Protein AF-A0A9D4XB53-F1 (afdb_monomer_lite)

pLDDT: mean 75.41, std 24.53, range [26.28, 97.25]

Structure (mmCIF, N/CA/C/O backbone):
data_AF-A0A9D4XB53-F1
#
_entry.id   AF-A0A9D4XB53-F1
#
loop_
_atom_site.group_PDB
_atom_site.id
_atom_site.type_symbol
_atom_site.label_atom_id
_atom_site.label_alt_id
_atom_site.label_comp_id
_atom_site.label_asym_id
_atom_site.label_entity_id
_atom_site.label_seq_id
_atom_site.pdbx_PDB_ins_code
_atom_site.Cartn_x
_atom_site.Cartn_y
_atom_site.Cartn_z
_atom_site.occupancy
_atom_site.B_iso_or_equiv
_atom_site.auth_seq_id
_atom_site.auth_comp_id
_atom_site.auth_asym_id
_atom_site.auth_atom_id
_atom_site.pdbx_PDB_model_num
ATOM 1 N N . MET A 1 1 ? -14.872 -16.003 9.725 1.00 68.00 1 MET A N 1
ATOM 2 C CA . MET A 1 1 ? -14.278 -16.057 8.376 1.00 68.00 1 MET A CA 1
ATOM 3 C C . MET A 1 1 ? -14.969 -17.148 7.599 1.00 68.00 1 MET A C 1
ATOM 5 O O . MET A 1 1 ? -15.118 -18.232 8.149 1.00 68.00 1 MET A O 1
ATOM 9 N N . ASP A 1 2 ? -15.419 -16.853 6.382 1.00 78.81 2 ASP A N 1
ATOM 10 C CA . ASP A 1 2 ? -15.942 -17.869 5.464 1.00 78.81 2 ASP A CA 1
ATOM 11 C C . ASP A 1 2 ? -14.847 -18.924 5.174 1.00 78.81 2 ASP A C 1
ATOM 13 O O . ASP A 1 2 ? -13.755 -18.534 4.740 1.00 78.81 2 ASP A O 1
ATOM 17 N N . PRO A 1 3 ? -15.083 -20.231 5.423 1.00 85.44 3 PRO A N 1
ATOM 18 C CA . PRO A 1 3 ? -14.113 -21.289 5.145 1.00 85.44 3 PRO A CA 1
ATOM 19 C C . PRO A 1 3 ? -13.560 -21.274 3.714 1.00 85.44 3 PRO A C 1
ATOM 21 O O . PRO A 1 3 ? -12.382 -21.579 3.527 1.00 85.44 3 PRO A O 1
ATOM 24 N N . PHE A 1 4 ? -14.357 -20.860 2.722 1.00 85.75 4 PHE A N 1
ATOM 25 C CA . PHE A 1 4 ? -13.927 -20.807 1.320 1.00 85.75 4 PHE A CA 1
ATOM 26 C C . PHE A 1 4 ? -12.919 -19.686 1.035 1.00 85.75 4 PHE A C 1
ATOM 28 O O . PHE A 1 4 ? -12.134 -19.783 0.097 1.00 85.75 4 PHE A O 1
ATOM 35 N N . GLN A 1 5 ? -12.886 -18.643 1.868 1.00 82.56 5 GLN A N 1
ATOM 36 C CA . GLN A 1 5 ? -12.007 -17.480 1.699 1.00 82.56 5 GLN A CA 1
ATOM 37 C C . GLN A 1 5 ? -10.689 -17.602 2.479 1.00 82.56 5 GLN A C 1
ATOM 39 O O . GLN A 1 5 ? -9.804 -16.761 2.331 1.00 82.56 5 GLN A O 1
ATOM 44 N N . ARG A 1 6 ? -10.516 -18.650 3.300 1.00 83.19 6 ARG A N 1
ATOM 45 C CA . ARG A 1 6 ? -9.372 -18.806 4.221 1.00 83.19 6 ARG A CA 1
ATOM 46 C C . ARG A 1 6 ? -8.000 -18.726 3.544 1.00 83.19 6 ARG A C 1
ATOM 48 O O . ARG A 1 6 ? -7.044 -18.268 4.163 1.00 83.19 6 ARG A O 1
ATOM 55 N N . HIS A 1 7 ? -7.895 -19.198 2.305 1.00 84.88 7 HIS A N 1
ATOM 56 C CA . HIS A 1 7 ? -6.639 -19.229 1.548 1.00 84.88 7 HIS A CA 1
ATOM 57 C C . HIS A 1 7 ? -6.506 -18.098 0.524 1.00 84.88 7 HIS A C 1
ATOM 59 O O . HIS A 1 7 ? -5.512 -18.074 -0.195 1.00 84.88 7 HIS A O 1
ATOM 65 N N . PHE A 1 8 ? -7.494 -17.202 0.448 1.00 85.31 8 PHE A N 1
ATOM 66 C CA . PHE A 1 8 ? -7.557 -16.143 -0.564 1.00 85.31 8 PHE A CA 1
ATOM 67 C C . PHE A 1 8 ? -7.730 -14.748 0.029 1.00 85.31 8 PHE A C 1
ATOM 69 O O . PHE A 1 8 ? -7.510 -13.763 -0.669 1.00 85.31 8 PHE A O 1
ATOM 76 N N . ALA A 1 9 ? -8.102 -14.647 1.305 1.00 88.94 9 ALA A N 1
ATOM 77 C CA . ALA A 1 9 ? -8.281 -13.383 1.993 1.00 88.94 9 ALA A CA 1
ATOM 78 C C . ALA A 1 9 ? -7.580 -13.392 3.352 1.00 88.94 9 ALA A C 1
ATOM 80 O O . ALA A 1 9 ? -7.554 -14.403 4.049 1.00 88.94 9 ALA A O 1
ATOM 81 N N . TYR A 1 10 ? -7.046 -12.245 3.769 1.00 90.25 10 TYR A N 1
ATOM 82 C CA . TYR A 1 10 ? -6.574 -12.084 5.144 1.00 90.25 10 TYR A CA 1
ATOM 83 C C . TYR A 1 10 ? -7.734 -11.691 6.061 1.00 90.25 10 TYR A C 1
ATOM 85 O O . TYR A 1 10 ? -8.468 -10.741 5.790 1.00 90.25 10 TYR A O 1
ATOM 93 N N . HIS A 1 11 ? -7.893 -12.416 7.165 1.00 88.75 11 HIS A N 1
ATOM 94 C CA . HIS A 1 11 ? -8.945 -12.157 8.139 1.00 88.75 11 HIS A CA 1
ATOM 95 C C . HIS A 1 11 ? -8.570 -10.998 9.064 1.00 88.75 11 HIS A C 1
ATOM 97 O O . HIS A 1 11 ? -7.613 -11.094 9.832 1.00 88.75 11 HIS A O 1
ATOM 103 N N . ASN A 1 12 ? -9.374 -9.935 9.052 1.00 87.44 12 ASN A N 1
ATOM 104 C CA . ASN A 1 12 ? -9.279 -8.858 10.027 1.00 87.44 12 ASN A CA 1
ATOM 105 C C . ASN A 1 12 ? -10.540 -8.803 10.904 1.00 87.44 12 ASN A C 1
ATOM 107 O O . ASN A 1 12 ? -11.664 -8.724 10.404 1.00 87.44 12 ASN A O 1
ATOM 111 N N . MET A 1 13 ? -10.342 -8.829 12.224 1.00 85.25 13 MET A N 1
ATOM 112 C CA . MET A 1 13 ? -11.431 -8.778 13.211 1.00 85.25 13 MET A CA 1
ATOM 113 C C . MET A 1 13 ? -11.867 -7.344 13.548 1.00 85.25 13 MET A C 1
ATOM 115 O O . MET A 1 13 ? -12.998 -7.114 13.979 1.00 85.25 13 MET A O 1
ATOM 119 N N . TYR A 1 14 ? -10.975 -6.375 13.344 1.00 85.56 14 TYR A N 1
ATOM 120 C CA . TYR A 1 14 ? -11.214 -4.977 13.687 1.00 85.56 14 TYR A CA 1
ATOM 121 C C . TYR A 1 14 ? -12.034 -4.264 12.613 1.00 85.56 14 TYR A C 1
ATOM 123 O O . TYR A 1 14 ? -11.920 -4.566 11.422 1.00 85.56 14 TYR A O 1
ATOM 131 N N . LYS A 1 15 ? -12.825 -3.275 13.035 1.00 89.19 15 LYS A N 1
ATOM 132 C CA . LYS A 1 15 ? -13.482 -2.354 12.107 1.00 89.19 15 LYS A CA 1
ATOM 133 C C . LYS A 1 15 ? -12.403 -1.488 11.463 1.00 89.19 15 LYS A C 1
ATOM 135 O O . LYS A 1 15 ? -11.478 -1.071 12.156 1.00 89.19 15 LYS A O 1
ATOM 140 N N . LEU A 1 16 ? -12.509 -1.256 10.159 1.00 94.00 16 LEU A N 1
ATOM 141 C CA . LEU A 1 16 ? -11.573 -0.406 9.430 1.00 94.00 16 LEU A CA 1
ATOM 142 C C . LEU A 1 16 ? -12.276 0.865 8.957 1.00 94.00 16 LEU A C 1
ATOM 144 O O . LEU A 1 16 ? -13.358 0.800 8.373 1.00 94.00 16 LEU A O 1
ATOM 148 N N . ASN A 1 17 ? -11.643 2.012 9.178 1.00 95.50 17 ASN A N 1
ATOM 149 C CA . ASN A 1 17 ? -11.994 3.274 8.555 1.00 95.50 17 ASN A CA 1
ATOM 150 C C . ASN A 1 17 ? -11.474 3.282 7.111 1.00 95.50 17 ASN A C 1
ATOM 152 O O . ASN A 1 17 ? -10.300 3.541 6.837 1.00 95.50 17 ASN A O 1
ATOM 156 N N . ILE A 1 18 ? -12.374 2.984 6.175 1.00 95.06 18 ILE A N 1
ATOM 157 C CA . ILE A 1 18 ? -12.038 2.874 4.754 1.00 95.06 18 ILE A CA 1
ATOM 158 C C . ILE A 1 18 ? -11.669 4.233 4.151 1.00 95.06 18 ILE A C 1
ATOM 160 O O . ILE A 1 18 ? -10.818 4.293 3.265 1.00 95.06 18 ILE A O 1
ATOM 164 N N . ALA A 1 19 ? -12.254 5.329 4.642 1.00 95.81 19 ALA A N 1
ATOM 165 C CA . ALA A 1 19 ? -11.913 6.672 4.181 1.00 95.81 19 ALA A CA 1
ATOM 166 C C . ALA A 1 19 ? -10.454 7.015 4.525 1.00 95.81 19 ALA A C 1
ATOM 168 O O . ALA A 1 19 ? -9.692 7.374 3.630 1.00 95.81 19 ALA A O 1
ATOM 169 N N . ALA A 1 20 ? -10.031 6.766 5.769 1.00 96.38 20 ALA A N 1
ATOM 170 C CA . ALA A 1 20 ? -8.644 6.959 6.191 1.00 96.38 20 ALA A CA 1
ATOM 171 C C . ALA A 1 20 ? -7.665 6.085 5.387 1.00 96.38 20 ALA A C 1
ATOM 173 O O . ALA A 1 20 ? -6.598 6.547 4.984 1.00 96.38 20 ALA A O 1
ATOM 174 N N . MET A 1 21 ? -8.040 4.834 5.088 1.00 97.19 21 MET A N 1
ATOM 175 C CA . MET A 1 21 ? -7.236 3.958 4.227 1.00 97.19 21 MET A CA 1
ATOM 176 C C . MET A 1 21 ? -7.118 4.492 2.796 1.00 97.19 21 MET A C 1
ATOM 178 O O . MET A 1 21 ? -6.032 4.440 2.225 1.00 97.19 21 MET A O 1
ATOM 182 N N . ARG A 1 22 ? -8.209 5.009 2.213 1.00 96.94 22 ARG A N 1
ATOM 183 C CA . ARG A 1 22 ? -8.197 5.632 0.878 1.00 96.94 22 ARG A CA 1
ATOM 184 C C . ARG A 1 22 ? -7.317 6.878 0.857 1.00 96.94 22 ARG A C 1
ATOM 186 O O . ARG A 1 22 ? -6.579 7.071 -0.103 1.00 96.94 22 ARG A O 1
ATOM 193 N N . ASP A 1 23 ? -7.364 7.699 1.901 1.00 96.44 23 ASP A N 1
ATOM 194 C CA . ASP A 1 23 ? -6.525 8.894 1.998 1.00 96.44 23 ASP A CA 1
ATOM 195 C C . ASP A 1 23 ? -5.044 8.538 2.136 1.00 96.44 23 ASP A C 1
ATOM 197 O O . ASP A 1 23 ? -4.220 9.067 1.392 1.00 96.44 23 ASP A O 1
ATOM 201 N N . ALA A 1 24 ? -4.710 7.558 2.978 1.00 97.06 24 ALA A N 1
ATOM 202 C CA . ALA A 1 24 ? -3.348 7.044 3.076 1.00 97.06 24 ALA A CA 1
ATOM 203 C C . ALA A 1 24 ? -2.855 6.398 1.768 1.00 97.06 24 ALA A C 1
ATOM 205 O O . ALA A 1 24 ? -1.691 6.557 1.398 1.00 97.06 24 ALA A O 1
ATOM 206 N N . ALA A 1 25 ? -3.732 5.698 1.039 1.00 96.94 25 ALA A N 1
ATOM 207 C CA . ALA A 1 25 ? -3.388 5.046 -0.222 1.00 96.94 25 ALA A CA 1
ATOM 208 C C . ALA A 1 25 ? -2.937 6.046 -1.303 1.00 96.94 25 ALA A C 1
ATOM 210 O O . ALA A 1 25 ? -2.029 5.743 -2.080 1.00 96.94 25 ALA A O 1
ATOM 211 N N . LYS A 1 26 ? -3.509 7.260 -1.316 1.00 96.81 26 LYS A N 1
ATOM 212 C CA . LYS A 1 26 ? -3.144 8.325 -2.267 1.00 96.81 26 LYS A CA 1
ATOM 213 C C . LYS A 1 26 ? -1.676 8.726 -2.159 1.00 96.81 26 LYS A C 1
ATOM 215 O O . LYS A 1 26 ? -1.060 9.004 -3.183 1.00 96.81 26 LYS A O 1
ATOM 220 N N . TYR A 1 27 ? -1.094 8.703 -0.957 1.00 97.25 27 TYR A N 1
ATOM 221 C CA . TYR A 1 27 ? 0.315 9.056 -0.760 1.00 97.25 27 TYR A CA 1
ATOM 222 C C . TYR A 1 27 ? 1.287 8.085 -1.425 1.00 97.25 27 TYR A C 1
ATOM 224 O O . TYR A 1 27 ? 2.448 8.431 -1.604 1.00 97.25 27 TYR A O 1
ATOM 232 N N . PHE A 1 28 ? 0.846 6.886 -1.808 1.00 96.69 28 PHE A N 1
ATOM 233 C CA . PHE A 1 28 ? 1.686 5.937 -2.531 1.00 96.69 28 PHE A CA 1
ATOM 234 C C . PHE A 1 28 ? 1.722 6.177 -4.042 1.00 96.69 28 PHE A C 1
ATOM 236 O O . PHE A 1 28 ? 2.655 5.712 -4.697 1.00 96.69 28 PHE A O 1
ATOM 243 N N . ILE A 1 29 ? 0.737 6.885 -4.601 1.00 97.06 29 ILE A N 1
ATOM 244 C CA . ILE A 1 29 ? 0.609 7.100 -6.046 1.00 97.06 29 ILE A CA 1
ATOM 245 C C . ILE A 1 29 ? 1.731 8.027 -6.538 1.00 97.06 29 ILE A C 1
ATOM 247 O O . ILE A 1 29 ? 2.083 9.009 -5.889 1.00 97.06 29 ILE A O 1
ATOM 251 N N . GLY A 1 30 ? 2.297 7.715 -7.703 1.00 96.69 30 GLY A N 1
ATOM 252 C CA . GLY A 1 30 ? 3.405 8.445 -8.313 1.00 96.69 30 GLY A CA 1
ATOM 253 C C . GLY A 1 30 ? 4.742 7.707 -8.238 1.00 96.69 30 GLY A C 1
ATOM 254 O O . GLY A 1 30 ? 4.830 6.541 -7.843 1.00 96.69 30 GLY A O 1
ATOM 255 N N . LYS A 1 31 ? 5.801 8.380 -8.700 1.00 96.69 31 LYS A N 1
ATOM 256 C CA . LYS A 1 31 ? 7.165 7.838 -8.746 1.00 96.69 31 LYS A CA 1
ATOM 257 C C . LYS A 1 31 ? 7.899 8.164 -7.450 1.00 96.69 31 LYS A C 1
ATOM 259 O O . LYS A 1 31 ? 8.211 9.324 -7.202 1.00 96.69 31 LYS A O 1
ATOM 264 N N . GLN A 1 32 ? 8.183 7.145 -6.643 1.00 95.50 32 GLN A N 1
ATOM 265 C CA . GLN A 1 32 ? 8.747 7.310 -5.301 1.00 95.50 32 GLN A CA 1
ATOM 266 C C . GLN A 1 32 ? 9.773 6.224 -4.981 1.00 95.50 32 GLN A C 1
ATOM 268 O O . GLN A 1 32 ? 9.810 5.177 -5.627 1.00 95.50 32 GLN A O 1
ATOM 273 N N . ASN A 1 33 ? 10.621 6.485 -3.985 1.00 94.38 33 ASN A N 1
ATOM 274 C CA . ASN A 1 33 ? 11.549 5.496 -3.451 1.00 94.38 33 ASN A CA 1
ATOM 275 C C . ASN A 1 33 ? 10.828 4.651 -2.386 1.00 94.38 33 ASN A C 1
ATOM 277 O O . ASN A 1 33 ? 10.328 5.189 -1.401 1.00 94.38 33 ASN A O 1
ATOM 281 N N . PHE A 1 34 ? 10.794 3.333 -2.586 1.00 94.75 34 PHE A N 1
ATOM 282 C CA . PHE A 1 34 ? 10.109 2.381 -1.712 1.00 94.75 34 PHE A CA 1
ATOM 283 C C . PHE A 1 34 ? 11.063 1.534 -0.857 1.00 94.75 34 PHE A C 1
ATOM 285 O O . PHE A 1 34 ? 10.643 0.499 -0.342 1.00 94.75 34 PHE A O 1
ATOM 292 N N . SER A 1 35 ? 12.313 1.963 -0.637 1.00 92.50 35 SER A N 1
ATOM 293 C CA . SER A 1 35 ? 13.291 1.243 0.200 1.00 92.50 35 SER A CA 1
ATOM 294 C C . SER A 1 35 ? 12.761 0.933 1.605 1.00 92.50 35 SER A C 1
ATOM 296 O O . SER A 1 35 ? 12.980 -0.159 2.120 1.00 92.50 35 SER A O 1
ATOM 298 N N . ALA A 1 36 ? 11.975 1.835 2.204 1.00 93.31 36 ALA A N 1
ATOM 299 C CA . ALA A 1 36 ? 11.355 1.595 3.511 1.00 93.31 36 ALA A CA 1
ATOM 300 C C . ALA A 1 36 ? 10.315 0.454 3.506 1.00 93.31 36 ALA A C 1
ATOM 302 O O . ALA A 1 36 ? 10.010 -0.104 4.557 1.00 93.31 36 ALA A O 1
ATOM 303 N N . PHE A 1 37 ? 9.773 0.095 2.339 1.00 92.50 37 PHE A N 1
ATOM 304 C CA . PHE A 1 37 ? 8.780 -0.968 2.152 1.00 92.50 37 PHE A CA 1
ATOM 305 C C . PHE A 1 37 ? 9.384 -2.259 1.597 1.00 92.50 37 PHE A C 1
ATOM 307 O O . PHE A 1 37 ? 8.666 -3.246 1.433 1.00 92.50 37 PHE A O 1
ATOM 314 N N . GLU A 1 38 ? 10.683 -2.291 1.334 1.00 89.50 38 GLU A N 1
ATOM 315 C CA . GLU A 1 38 ? 11.386 -3.488 0.901 1.00 89.50 38 GLU A CA 1
ATOM 316 C C . GLU A 1 38 ? 11.816 -4.324 2.108 1.00 89.50 38 GLU A C 1
ATOM 318 O O . GLU A 1 38 ? 12.283 -3.813 3.128 1.00 89.50 38 GLU A O 1
ATOM 323 N N . ASN A 1 39 ? 11.675 -5.644 2.006 1.00 80.44 39 ASN A N 1
ATOM 324 C CA . ASN A 1 39 ? 12.392 -6.529 2.912 1.00 80.44 39 ASN A CA 1
ATOM 325 C C . ASN A 1 39 ? 13.747 -6.852 2.283 1.00 80.44 39 ASN A C 1
ATOM 327 O O . ASN A 1 39 ? 13.773 -7.464 1.218 1.00 80.44 39 ASN A O 1
ATOM 331 N N . ALA A 1 40 ? 14.843 -6.498 2.960 1.00 67.69 40 ALA A N 1
ATOM 332 C CA . ALA A 1 40 ? 16.183 -6.881 2.529 1.00 67.69 40 ALA A CA 1
ATOM 333 C C . ALA A 1 40 ? 16.247 -8.407 2.331 1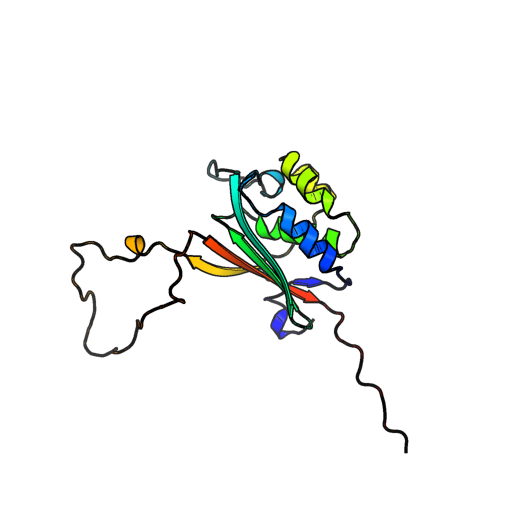.00 67.69 40 ALA A C 1
ATOM 335 O O . ALA A 1 40 ? 16.039 -9.178 3.273 1.00 67.69 40 ALA A O 1
ATOM 336 N N . SER A 1 41 ? 16.469 -8.842 1.091 1.00 56.59 41 SER A N 1
ATOM 337 C CA . SER A 1 41 ? 16.805 -10.230 0.781 1.00 56.59 41 SER A CA 1
ATOM 338 C C . SER A 1 41 ? 18.302 -10.423 1.006 1.00 56.59 41 SER A C 1
ATOM 340 O O . SER A 1 41 ? 19.098 -9.580 0.602 1.00 56.59 41 SER A O 1
ATOM 342 N N . HIS A 1 42 ? 18.686 -11.537 1.632 1.00 50.66 42 HIS A N 1
ATOM 343 C CA . HIS A 1 42 ? 20.089 -11.905 1.857 1.00 50.66 42 HIS A CA 1
ATOM 344 C C . HIS A 1 42 ? 20.830 -12.257 0.551 1.00 50.66 42 HIS A C 1
ATOM 346 O O . HIS A 1 42 ? 22.056 -12.276 0.545 1.00 50.66 42 HIS A O 1
ATOM 352 N N . ASN A 1 43 ? 20.086 -12.493 -0.538 1.00 50.47 43 ASN A N 1
ATOM 353 C CA . ASN A 1 43 ? 20.608 -12.812 -1.861 1.00 50.47 43 ASN A CA 1
ATOM 354 C C . ASN A 1 43 ? 19.999 -11.887 -2.931 1.00 50.47 43 ASN A C 1
ATOM 356 O O . ASN A 1 43 ? 18.776 -11.771 -3.040 1.00 50.47 43 ASN A O 1
ATOM 360 N N . ASP A 1 44 ? 20.900 -11.336 -3.741 1.00 50.25 44 ASP A N 1
ATOM 361 C CA . ASP A 1 44 ? 20.763 -10.994 -5.156 1.00 50.25 44 ASP A CA 1
ATOM 362 C C . ASP A 1 44 ? 20.051 -9.708 -5.620 1.00 50.25 44 ASP A C 1
ATOM 364 O O . ASP A 1 44 ? 18.842 -9.523 -5.511 1.00 50.25 44 ASP A O 1
ATOM 368 N N . ARG A 1 45 ? 20.877 -8.936 -6.350 1.00 54.94 45 ARG A N 1
ATOM 369 C CA . ARG A 1 45 ? 20.610 -7.880 -7.342 1.00 54.94 45 ARG A CA 1
ATOM 370 C C . ARG A 1 45 ? 20.210 -6.514 -6.786 1.00 54.94 45 ARG A C 1
ATOM 372 O O . ARG A 1 45 ? 19.163 -6.340 -6.173 1.00 54.94 45 ARG A O 1
ATOM 379 N N . VAL A 1 46 ? 21.046 -5.521 -7.118 1.00 57.06 46 VAL A N 1
ATOM 380 C CA . VAL A 1 46 ? 20.740 -4.086 -7.031 1.00 57.06 46 VAL A CA 1
ATOM 381 C C . VAL A 1 46 ? 19.447 -3.844 -7.807 1.00 57.06 46 VAL A C 1
ATOM 383 O O . VAL A 1 46 ? 19.446 -3.743 -9.032 1.00 57.06 46 VAL A O 1
ATOM 386 N N . THR A 1 47 ? 18.330 -3.833 -7.093 1.00 70.50 47 THR A N 1
ATOM 387 C CA . THR A 1 47 ? 17.017 -3.561 -7.662 1.00 70.50 47 THR A CA 1
ATOM 388 C C . THR A 1 47 ? 16.749 -2.081 -7.461 1.00 70.50 47 THR A C 1
ATOM 390 O O . THR A 1 47 ? 16.928 -1.577 -6.357 1.00 70.50 47 THR A O 1
ATOM 393 N N . ASP A 1 48 ? 16.353 -1.371 -8.520 1.00 85.88 48 ASP A N 1
ATOM 394 C CA . ASP A 1 48 ? 16.025 0.055 -8.421 1.00 85.88 48 ASP A CA 1
ATOM 395 C C . ASP A 1 48 ? 14.938 0.257 -7.345 1.00 85.88 48 ASP A C 1
ATOM 397 O O . ASP A 1 48 ? 13.820 -0.232 -7.534 1.00 85.88 48 ASP A O 1
ATOM 401 N N . PRO A 1 49 ? 15.214 0.943 -6.223 1.00 90.06 49 PRO A N 1
ATOM 402 C CA . PRO A 1 49 ? 14.223 1.140 -5.169 1.00 90.06 49 PRO A CA 1
ATOM 403 C C . PRO A 1 49 ? 13.113 2.108 -5.592 1.00 90.06 49 PRO A C 1
ATOM 405 O O . PRO A 1 49 ? 12.087 2.217 -4.916 1.00 90.06 49 PRO A O 1
ATOM 408 N N . VAL A 1 50 ? 13.302 2.833 -6.697 1.00 93.81 50 VAL A N 1
ATOM 409 C CA . VAL A 1 50 ? 12.301 3.734 -7.245 1.00 93.81 50 VAL A CA 1
ATOM 410 C C . VAL A 1 50 ? 11.300 2.930 -8.066 1.00 93.81 50 VAL A C 1
ATOM 412 O O . VAL A 1 50 ? 11.642 2.236 -9.024 1.00 93.81 50 VAL A O 1
ATOM 415 N N . LYS A 1 51 ? 10.027 3.027 -7.689 1.00 93.88 51 LYS A N 1
ATOM 416 C CA . LYS A 1 51 ? 8.906 2.420 -8.413 1.00 93.88 51 LYS A CA 1
ATOM 417 C C . LYS A 1 51 ? 7.843 3.471 -8.679 1.00 93.88 51 LYS A C 1
ATOM 419 O O . LYS A 1 51 ? 7.762 4.483 -7.984 1.00 93.88 51 LYS A O 1
ATOM 424 N N . HIS A 1 52 ? 7.056 3.249 -9.723 1.00 95.12 52 HIS A N 1
ATOM 425 C CA . HIS A 1 52 ? 5.926 4.102 -10.051 1.00 95.12 52 HIS A CA 1
ATOM 426 C C . HIS A 1 52 ? 4.643 3.337 -9.763 1.00 95.12 52 HIS A C 1
ATOM 428 O O . HIS A 1 52 ? 4.402 2.305 -10.381 1.00 95.12 52 HIS A O 1
ATOM 434 N N . ILE A 1 53 ? 3.837 3.833 -8.830 1.00 96.50 53 ILE A N 1
ATOM 435 C CA . ILE A 1 53 ? 2.485 3.325 -8.596 1.00 96.50 53 ILE A CA 1
ATOM 436 C C . ILE A 1 53 ? 1.517 4.220 -9.358 1.00 96.50 53 ILE A C 1
ATOM 438 O O . ILE A 1 53 ? 1.467 5.425 -9.126 1.00 96.50 53 ILE A O 1
ATOM 442 N N . PHE A 1 54 ? 0.767 3.637 -10.282 1.00 94.31 54 PHE A N 1
ATOM 443 C CA . PHE A 1 54 ? -0.222 4.343 -11.089 1.00 94.31 54 PHE A CA 1
ATOM 444 C C . PHE A 1 54 ? -1.550 4.486 -10.355 1.00 94.31 54 PHE A C 1
ATOM 446 O O . PHE A 1 54 ? -2.224 5.505 -10.493 1.00 94.31 54 PHE A O 1
ATOM 453 N N . ARG A 1 55 ? -1.921 3.471 -9.568 1.00 95.56 55 ARG A N 1
ATOM 454 C CA . ARG A 1 55 ? -3.215 3.406 -8.891 1.00 95.56 55 ARG A CA 1
ATOM 455 C C . ARG A 1 55 ? -3.119 2.603 -7.605 1.00 95.56 55 ARG A C 1
ATOM 457 O O . ARG A 1 55 ? -2.426 1.588 -7.557 1.00 95.56 55 ARG A O 1
ATOM 464 N N . PHE A 1 56 ? -3.834 3.056 -6.582 1.00 96.81 56 PHE A N 1
ATOM 465 C CA . PHE A 1 56 ? -4.046 2.300 -5.357 1.00 96.81 56 PHE A CA 1
ATOM 466 C C . PHE A 1 56 ? -5.487 2.511 -4.881 1.00 96.81 56 PHE A C 1
ATOM 468 O O . PHE A 1 56 ? -5.799 3.514 -4.241 1.00 96.81 56 PHE A O 1
ATOM 475 N N . ASP A 1 57 ? -6.356 1.551 -5.190 1.00 95.00 57 ASP A N 1
ATOM 476 C CA . ASP A 1 57 ? -7.773 1.593 -4.838 1.00 95.00 57 ASP A CA 1
ATOM 477 C C . ASP A 1 57 ? -8.075 0.733 -3.607 1.00 95.00 57 ASP A C 1
ATOM 479 O O . ASP A 1 57 ? -7.547 -0.367 -3.445 1.00 95.00 57 ASP A O 1
ATOM 483 N N . VAL A 1 58 ? -8.989 1.217 -2.763 1.00 95.19 58 VAL A N 1
ATOM 484 C CA . VAL A 1 58 ? -9.539 0.477 -1.618 1.00 95.19 58 VAL A CA 1
ATOM 485 C C . VAL A 1 58 ? -11.059 0.392 -1.786 1.00 95.19 58 VAL A C 1
ATOM 487 O O . VAL A 1 58 ? -11.775 1.388 -1.626 1.00 95.19 58 VAL A O 1
ATOM 490 N N . LYS A 1 59 ? -11.556 -0.795 -2.140 1.00 92.81 59 LYS A N 1
ATOM 491 C CA . LYS A 1 59 ? -12.947 -1.053 -2.537 1.00 92.81 59 LYS A CA 1
ATOM 492 C C . LYS A 1 59 ? -13.650 -1.962 -1.540 1.00 92.81 59 LYS A C 1
ATOM 494 O O . LYS A 1 59 ? -13.139 -3.016 -1.175 1.00 92.81 59 LYS A O 1
ATOM 499 N N . GLU A 1 60 ? -14.849 -1.569 -1.137 1.00 91.06 60 GLU A N 1
ATOM 500 C CA . GLU A 1 60 ? -15.708 -2.381 -0.275 1.00 91.06 60 GLU A CA 1
ATOM 501 C C . GLU A 1 60 ? -16.567 -3.311 -1.133 1.00 91.06 60 GLU A C 1
ATOM 503 O O . GLU A 1 60 ? -17.240 -2.876 -2.064 1.00 91.06 60 GLU A O 1
ATOM 508 N N . MET A 1 61 ? -16.539 -4.600 -0.810 1.00 88.44 61 MET A N 1
ATOM 509 C CA . MET A 1 61 ? -17.270 -5.673 -1.481 1.00 88.44 61 MET A CA 1
ATOM 510 C C . MET A 1 61 ? -18.078 -6.462 -0.443 1.00 88.44 61 MET A C 1
ATOM 512 O O . MET A 1 61 ? -17.880 -7.661 -0.234 1.00 88.44 61 MET A O 1
ATOM 516 N N . GLY A 1 62 ? -18.959 -5.762 0.277 1.00 85.81 62 GLY A N 1
ATOM 517 C CA . GLY A 1 62 ? -19.693 -6.328 1.409 1.00 85.81 62 GLY A CA 1
ATOM 518 C C . GLY A 1 62 ? -18.738 -6.764 2.521 1.00 85.81 62 GLY A C 1
ATOM 519 O O . GLY A 1 62 ? -18.007 -5.948 3.070 1.00 85.81 62 GLY A O 1
ATOM 520 N N . ALA A 1 63 ? -18.697 -8.065 2.823 1.00 84.12 63 ALA A N 1
ATOM 521 C CA . ALA A 1 63 ? -17.802 -8.625 3.841 1.00 84.12 63 ALA A CA 1
ATOM 522 C C . ALA A 1 63 ? -16.314 -8.642 3.444 1.00 84.12 63 ALA A C 1
ATOM 524 O O . ALA A 1 63 ? -15.466 -8.986 4.266 1.00 84.12 63 ALA A O 1
ATOM 525 N N . LEU A 1 64 ? -15.981 -8.301 2.200 1.00 87.69 64 LEU A N 1
ATOM 526 C CA . LEU A 1 64 ? -14.610 -8.234 1.710 1.00 87.69 64 LEU A CA 1
ATOM 527 C C . LEU A 1 64 ? -14.186 -6.778 1.500 1.00 87.69 64 LEU A C 1
ATOM 529 O O . LEU A 1 64 ? -14.961 -5.946 1.038 1.00 87.69 64 LEU A O 1
ATOM 533 N N . LEU A 1 65 ? -12.926 -6.488 1.797 1.00 91.81 65 LEU A N 1
ATOM 534 C CA . LEU A 1 65 ? -12.250 -5.256 1.428 1.00 91.81 65 LEU A CA 1
ATOM 535 C C . LEU A 1 65 ? -11.148 -5.606 0.428 1.00 91.81 65 LEU A C 1
ATOM 537 O O . LEU A 1 65 ? -10.219 -6.348 0.739 1.00 91.81 65 LEU A O 1
ATOM 541 N N . GLN A 1 66 ? -11.273 -5.090 -0.786 1.00 93.06 66 GLN A N 1
ATOM 542 C CA . GLN A 1 66 ? -10.354 -5.340 -1.884 1.00 93.06 66 GLN A CA 1
ATOM 543 C C . GLN A 1 66 ? -9.400 -4.154 -2.032 1.00 93.06 66 GLN A C 1
ATOM 545 O O . GLN A 1 66 ? -9.835 -3.012 -2.170 1.00 93.06 66 GLN A O 1
ATOM 550 N N . LEU A 1 67 ? -8.099 -4.427 -1.997 1.00 95.31 67 LEU A N 1
ATOM 551 C CA . LEU A 1 67 ? -7.047 -3.445 -2.230 1.00 95.31 67 LEU A CA 1
ATOM 552 C C . LEU A 1 67 ? -6.384 -3.752 -3.564 1.00 95.31 67 LEU A C 1
ATOM 554 O O . LEU A 1 67 ? -5.786 -4.813 -3.719 1.00 95.31 67 LEU A O 1
ATOM 558 N N . GLU A 1 68 ? -6.483 -2.836 -4.516 1.00 95.06 68 GLU A N 1
ATOM 559 C CA . GLU A 1 68 ? -5.896 -2.990 -5.846 1.00 95.06 68 GLU A CA 1
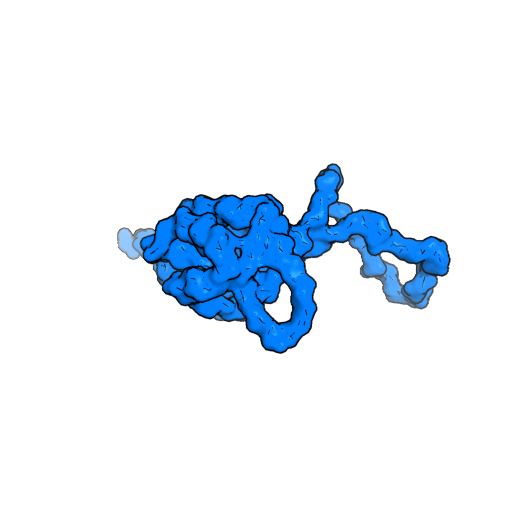ATOM 560 C C . GLU A 1 68 ? -4.734 -2.018 -6.000 1.00 95.06 68 GLU A C 1
ATOM 562 O O . GLU A 1 68 ? -4.905 -0.817 -5.803 1.00 95.06 68 GLU A O 1
ATOM 567 N N . VAL A 1 69 ? -3.562 -2.529 -6.364 1.00 95.31 69 VAL A N 1
ATOM 568 C CA . VAL A 1 69 ? -2.366 -1.727 -6.615 1.00 95.31 69 VAL A CA 1
ATOM 569 C C . VAL A 1 69 ? -1.896 -1.976 -8.035 1.00 95.31 69 VAL A C 1
ATOM 571 O O . VAL A 1 69 ? -1.662 -3.115 -8.439 1.00 95.31 69 VAL A O 1
ATOM 574 N N . GLU A 1 70 ? -1.718 -0.889 -8.772 1.00 94.94 70 GLU A N 1
ATOM 575 C CA . GLU A 1 70 ? -1.192 -0.884 -10.127 1.00 94.94 70 GLU A CA 1
ATOM 576 C C . GLU A 1 70 ? 0.126 -0.115 -10.159 1.00 94.94 70 GLU A C 1
ATOM 578 O O . GLU A 1 70 ? 0.198 1.010 -9.661 1.00 94.94 70 GLU A O 1
ATOM 583 N N . GLY A 1 71 ? 1.176 -0.683 -10.745 1.00 94.06 71 GLY A N 1
ATOM 584 C CA . GLY A 1 71 ? 2.477 -0.016 -10.802 1.00 94.06 71 GLY A CA 1
ATOM 585 C C . GLY A 1 71 ? 3.408 -0.559 -11.873 1.00 94.06 71 GLY A C 1
ATOM 586 O O . GLY A 1 71 ? 3.147 -1.589 -12.474 1.00 94.06 71 GLY A O 1
ATOM 587 N N . SER A 1 72 ? 4.529 0.113 -12.118 1.00 90.56 72 SER A N 1
ATOM 588 C CA . SER A 1 72 ? 5.536 -0.323 -13.098 1.00 90.56 72 SER A CA 1
ATOM 589 C C . SER A 1 72 ? 6.248 -1.624 -12.695 1.00 90.56 72 SER A C 1
ATOM 591 O O . SER A 1 72 ? 6.956 -2.225 -13.495 1.00 90.56 72 SER A O 1
ATOM 593 N N . GLY A 1 73 ? 6.118 -2.011 -11.428 1.00 89.00 73 GLY A N 1
ATOM 594 C CA . GLY A 1 73 ? 6.729 -3.172 -10.797 1.00 89.00 73 GLY A CA 1
ATOM 595 C C . GLY A 1 73 ? 6.798 -2.962 -9.284 1.00 89.00 73 GLY A C 1
ATOM 596 O O . GLY A 1 73 ? 6.624 -1.841 -8.801 1.00 89.00 73 GLY A O 1
ATOM 597 N N . PHE A 1 74 ? 7.082 -4.024 -8.535 1.00 91.00 74 PHE A N 1
ATOM 598 C CA . PHE A 1 74 ? 7.113 -3.989 -7.071 1.00 91.00 74 PHE A CA 1
ATOM 599 C C . PHE A 1 74 ? 8.396 -4.628 -6.529 1.00 91.00 74 PHE A C 1
ATOM 601 O O . PHE A 1 74 ? 8.892 -5.604 -7.089 1.00 91.00 74 PHE A O 1
ATOM 608 N N . LEU A 1 75 ? 8.930 -4.077 -5.438 1.00 91.38 75 LEU A N 1
ATOM 609 C CA . LEU A 1 75 ? 10.040 -4.650 -4.676 1.00 91.38 75 LEU A CA 1
ATOM 610 C C . LEU A 1 75 ? 9.573 -5.869 -3.875 1.00 91.38 75 LEU A C 1
ATOM 612 O O . LEU A 1 75 ? 8.373 -6.086 -3.648 1.00 91.38 75 LEU A O 1
ATOM 616 N N . TYR A 1 76 ? 10.530 -6.660 -3.393 1.00 89.19 76 TYR A N 1
ATOM 617 C CA . TYR A 1 76 ? 10.218 -7.854 -2.623 1.00 89.19 76 TYR A CA 1
ATOM 618 C C . TYR A 1 76 ? 9.402 -7.510 -1.366 1.00 89.19 76 TYR A C 1
ATOM 620 O O . TYR A 1 76 ? 9.834 -6.760 -0.490 1.00 89.19 76 TYR A O 1
ATOM 628 N N . ARG A 1 77 ? 8.193 -8.088 -1.291 1.00 90.19 77 ARG A N 1
ATOM 629 C CA . ARG A 1 77 ? 7.184 -7.884 -0.231 1.00 90.19 77 ARG A CA 1
ATOM 630 C C . ARG A 1 77 ? 6.625 -6.457 -0.106 1.00 90.19 77 ARG A C 1
ATOM 632 O O . ARG A 1 77 ? 5.833 -6.229 0.808 1.00 90.19 77 ARG A O 1
ATOM 639 N N . GLN A 1 78 ? 6.928 -5.553 -1.041 1.00 93.25 78 GLN A N 1
ATOM 640 C CA . GLN A 1 78 ? 6.481 -4.154 -1.013 1.00 93.25 78 GLN A CA 1
ATOM 641 C C . GLN A 1 78 ? 4.972 -4.021 -0.797 1.00 93.25 78 GLN A C 1
ATOM 643 O O . GLN A 1 78 ? 4.544 -3.404 0.174 1.00 93.25 78 GLN A O 1
ATOM 648 N N . VAL A 1 79 ? 4.162 -4.654 -1.651 1.00 94.75 79 VAL A N 1
ATOM 649 C CA . VAL A 1 79 ? 2.694 -4.529 -1.598 1.00 94.75 79 VAL A CA 1
ATOM 650 C C . VAL A 1 79 ? 2.142 -5.000 -0.249 1.00 94.75 79 VAL A C 1
ATOM 652 O O . VAL A 1 79 ? 1.324 -4.320 0.360 1.00 94.75 79 VAL A O 1
ATOM 655 N N . ARG A 1 80 ? 2.648 -6.119 0.288 1.00 94.12 80 ARG A N 1
ATOM 656 C CA . ARG A 1 80 ? 2.228 -6.637 1.606 1.00 94.12 80 ARG A CA 1
ATOM 657 C C . ARG A 1 80 ? 2.556 -5.661 2.732 1.00 94.12 80 ARG A C 1
ATOM 659 O O . ARG A 1 80 ? 1.731 -5.461 3.615 1.00 94.12 80 ARG A O 1
ATOM 666 N N . ASN A 1 81 ? 3.736 -5.052 2.688 1.00 95.00 81 ASN A N 1
ATOM 667 C CA . ASN A 1 81 ? 4.170 -4.047 3.654 1.00 95.00 81 ASN A CA 1
ATOM 668 C C . ASN A 1 81 ? 3.325 -2.760 3.565 1.00 95.00 81 ASN A C 1
ATOM 670 O O . ASN A 1 81 ? 2.970 -2.184 4.590 1.00 95.00 81 ASN A O 1
ATOM 674 N N . MET A 1 82 ? 2.943 -2.337 2.357 1.00 96.19 82 MET A N 1
ATOM 675 C CA . MET A 1 82 ? 2.034 -1.201 2.161 1.00 96.19 82 MET A CA 1
ATOM 676 C C . MET A 1 82 ? 0.650 -1.482 2.754 1.00 96.19 82 MET A C 1
ATOM 678 O O . MET A 1 82 ? 0.130 -0.675 3.522 1.00 96.19 82 MET A O 1
ATOM 682 N N . VAL A 1 83 ? 0.072 -2.653 2.462 1.00 95.94 83 VAL A N 1
ATOM 683 C CA . VAL A 1 83 ? -1.234 -3.050 3.013 1.00 95.94 83 VAL A CA 1
ATOM 684 C C . VAL A 1 83 ? -1.176 -3.187 4.537 1.00 95.94 83 VAL A C 1
ATOM 686 O O . VAL A 1 83 ? -2.111 -2.783 5.223 1.00 95.94 83 VAL A O 1
ATOM 689 N N . ALA A 1 84 ? -0.072 -3.694 5.087 1.00 95.31 84 ALA A N 1
ATOM 690 C CA . ALA A 1 84 ? 0.123 -3.812 6.530 1.00 95.31 84 ALA A CA 1
ATOM 691 C C . ALA A 1 84 ? 0.051 -2.454 7.244 1.00 95.31 84 ALA A C 1
ATOM 693 O O . ALA A 1 84 ? -0.578 -2.342 8.296 1.00 95.31 84 ALA A O 1
ATOM 694 N N . LEU A 1 85 ? 0.655 -1.420 6.653 1.00 96.44 85 LEU A N 1
ATOM 695 C CA . LEU A 1 85 ? 0.577 -0.054 7.161 1.00 96.44 85 LEU A CA 1
ATOM 696 C C . LEU A 1 85 ? -0.841 0.518 7.023 1.00 96.44 85 LEU A C 1
ATOM 698 O O . LEU A 1 85 ? -1.374 1.063 7.987 1.00 96.44 85 LEU A O 1
ATOM 702 N N . LEU A 1 86 ? -1.486 0.335 5.864 1.00 96.44 86 LEU A N 1
ATOM 703 C CA . LEU A 1 86 ? -2.867 0.782 5.651 1.00 96.44 86 LEU A CA 1
ATOM 704 C C . LEU A 1 86 ? -3.846 0.141 6.634 1.00 96.44 86 LEU A C 1
ATOM 706 O O . LEU A 1 86 ? -4.788 0.795 7.061 1.00 96.44 86 LEU A O 1
ATOM 710 N N . LEU A 1 87 ? -3.625 -1.110 7.039 1.00 95.38 87 LEU A N 1
ATOM 711 C CA . LEU A 1 87 ? -4.437 -1.748 8.073 1.00 95.38 87 LEU A CA 1
ATOM 712 C C . LEU A 1 87 ? -4.308 -1.050 9.431 1.00 95.38 87 LEU A C 1
ATOM 714 O O . LEU A 1 87 ? -5.289 -1.011 10.166 1.00 95.38 87 LEU A O 1
ATOM 718 N 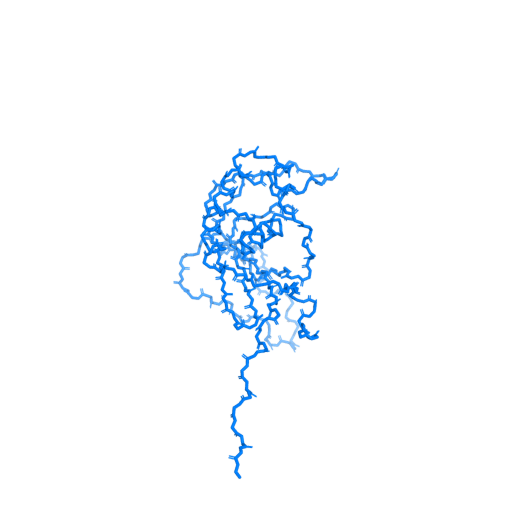N . GLN A 1 88 ? -3.142 -0.498 9.776 1.00 95.88 88 GLN A N 1
ATOM 719 C CA . GLN A 1 88 ? -2.983 0.274 11.014 1.00 95.88 88 GLN A CA 1
ATOM 720 C C . GLN A 1 88 ? -3.656 1.641 10.927 1.00 95.88 88 GLN A C 1
ATOM 722 O O . GLN A 1 88 ? -4.319 2.048 11.878 1.00 95.88 88 GLN A O 1
ATOM 727 N N . VAL A 1 89 ? -3.550 2.305 9.771 1.00 96.44 89 VAL A N 1
ATOM 728 C CA . VAL A 1 89 ? -4.293 3.544 9.496 1.00 96.44 89 VAL A CA 1
ATOM 729 C C . VAL A 1 89 ? -5.799 3.290 9.557 1.00 96.44 89 VAL A C 1
ATOM 731 O O . VAL A 1 89 ? -6.535 4.035 10.190 1.00 96.44 89 VAL A O 1
ATOM 734 N N . GLY A 1 90 ? -6.271 2.199 8.950 1.00 95.56 90 GLY A N 1
ATOM 735 C CA . GLY A 1 90 ? -7.681 1.820 8.967 1.00 95.56 90 GLY A CA 1
ATOM 736 C C . GLY A 1 90 ? -8.185 1.462 10.362 1.00 95.56 90 GLY A C 1
ATOM 737 O O . GLY A 1 90 ? -9.343 1.707 10.667 1.00 95.56 90 GLY A O 1
ATOM 738 N N . LYS A 1 91 ? -7.328 0.931 11.238 1.00 94.50 91 LYS A N 1
ATOM 739 C CA . LYS A 1 91 ? -7.644 0.749 12.665 1.00 94.50 91 LYS A CA 1
ATOM 740 C C . LYS A 1 91 ? -7.613 2.055 13.463 1.00 94.50 91 LYS A C 1
ATOM 742 O O . LYS A 1 91 ? -7.828 2.003 14.668 1.00 94.50 91 LYS A O 1
ATOM 747 N N . GLU A 1 92 ? -7.289 3.177 12.819 1.00 94.31 92 GLU A N 1
ATOM 748 C CA . GLU A 1 92 ? -7.093 4.491 13.442 1.00 94.31 92 GLU A CA 1
ATOM 749 C C . GLU A 1 92 ? -6.006 4.478 14.534 1.00 94.31 92 GLU A C 1
ATOM 751 O O . GLU A 1 92 ? -5.952 5.356 15.388 1.00 94.31 92 GLU A O 1
ATOM 756 N N . ALA A 1 93 ? -5.106 3.486 14.500 1.00 93.62 93 ALA A N 1
ATOM 757 C CA . ALA A 1 93 ? -3.999 3.367 15.447 1.00 93.62 93 ALA A CA 1
ATOM 758 C C . ALA A 1 93 ? -2.872 4.362 15.137 1.00 93.62 93 ALA A C 1
ATOM 760 O O . ALA A 1 93 ? -2.101 4.735 16.020 1.00 93.62 93 ALA A O 1
ATOM 761 N N . ILE A 1 94 ? -2.767 4.761 13.869 1.00 95.56 94 ILE A N 1
ATOM 762 C CA . ILE A 1 94 ? -1.826 5.757 13.366 1.00 95.56 94 ILE A CA 1
ATOM 763 C C . ILE A 1 94 ? -2.533 6.652 12.343 1.00 95.56 94 ILE A C 1
ATOM 765 O O . ILE A 1 94 ? -3.438 6.182 11.646 1.00 95.56 94 ILE A O 1
ATOM 769 N N . PRO A 1 95 ? -2.128 7.922 12.223 1.00 94.69 95 PRO A N 1
ATOM 770 C CA . PRO A 1 95 ? -2.714 8.834 11.251 1.00 94.69 95 PRO A CA 1
ATOM 771 C C . PRO A 1 95 ? -2.220 8.541 9.814 1.00 94.69 95 PRO A C 1
ATOM 773 O O . PRO A 1 95 ? -1.156 7.947 9.628 1.00 94.69 95 PRO A O 1
ATOM 776 N N . PRO A 1 96 ? -2.991 8.912 8.772 1.00 93.19 96 PRO A N 1
ATOM 777 C CA . PRO A 1 96 ? -2.667 8.615 7.370 1.00 93.19 96 PRO A CA 1
ATOM 778 C C . PRO A 1 96 ? -1.436 9.370 6.833 1.00 93.19 96 PRO A C 1
ATOM 780 O O . PRO A 1 96 ? -0.785 8.902 5.899 1.00 93.19 96 PRO A O 1
ATOM 783 N N . ASP A 1 97 ? -1.092 10.509 7.432 1.00 94.25 97 ASP A N 1
ATOM 784 C CA . ASP A 1 97 ? 0.088 11.331 7.124 1.00 94.25 97 ASP A CA 1
ATOM 785 C C . ASP A 1 97 ? 1.419 10.647 7.484 1.00 94.25 97 ASP A C 1
ATOM 787 O O . ASP A 1 97 ? 2.479 11.079 7.038 1.00 94.25 97 ASP A O 1
ATOM 791 N N . ILE A 1 98 ? 1.396 9.521 8.201 1.00 95.12 98 ILE A N 1
ATOM 792 C CA . ILE A 1 98 ? 2.594 8.715 8.462 1.00 95.12 98 ILE A CA 1
ATOM 793 C C . ILE A 1 98 ? 3.223 8.143 7.180 1.00 95.12 98 ILE A C 1
ATOM 795 O O . ILE A 1 98 ? 4.429 7.892 7.132 1.00 95.12 98 ILE A O 1
ATOM 799 N N . VAL A 1 99 ? 2.425 7.934 6.126 1.00 95.62 99 VAL A N 1
ATOM 800 C CA . VAL A 1 99 ? 2.882 7.334 4.863 1.00 95.62 99 VAL A CA 1
ATOM 801 C C . VAL A 1 99 ? 4.013 8.144 4.214 1.00 95.62 99 VAL A C 1
ATOM 803 O O . VAL A 1 99 ? 5.077 7.559 3.980 1.00 95.62 99 VAL A O 1
ATOM 806 N N . PRO A 1 100 ? 3.866 9.459 3.947 1.00 96.44 100 PRO A N 1
ATOM 807 C CA . PRO A 1 100 ? 4.955 10.262 3.397 1.00 96.44 100 PRO A CA 1
ATOM 808 C C . PRO A 1 100 ? 6.180 10.317 4.318 1.00 96.44 100 PRO A C 1
ATOM 810 O O . PRO A 1 100 ? 7.298 10.324 3.810 1.00 96.44 100 PRO A O 1
ATOM 813 N N . HIS A 1 101 ? 6.014 10.279 5.645 1.00 96.00 101 HIS A N 1
ATOM 814 C CA . HIS A 1 101 ? 7.150 10.227 6.575 1.00 96.00 101 HIS A CA 1
ATOM 815 C C . HIS A 1 101 ? 7.976 8.941 6.418 1.00 96.00 101 HIS A C 1
ATOM 817 O O . HIS A 1 101 ? 9.204 9.000 6.359 1.00 96.00 101 HIS A O 1
ATOM 823 N N . ILE A 1 102 ? 7.318 7.786 6.282 1.00 96.00 102 ILE A N 1
ATOM 824 C CA . ILE A 1 102 ? 7.994 6.498 6.059 1.00 96.00 102 ILE A CA 1
ATOM 825 C C . ILE A 1 102 ? 8.641 6.447 4.667 1.00 96.00 102 ILE A C 1
ATOM 827 O O . ILE A 1 102 ? 9.754 5.947 4.517 1.00 96.00 102 ILE A O 1
ATOM 831 N N . LEU A 1 103 ? 7.978 6.975 3.634 1.00 95.38 103 LEU A N 1
ATOM 832 C CA . LEU A 1 103 ? 8.562 7.058 2.289 1.00 95.38 103 LEU A CA 1
ATOM 833 C C . LEU A 1 103 ? 9.800 7.969 2.268 1.00 95.38 103 LEU A C 1
ATOM 835 O O . LEU A 1 103 ? 10.809 7.635 1.643 1.00 95.38 103 LEU A O 1
ATOM 839 N N . ALA A 1 104 ? 9.752 9.094 2.987 1.00 95.88 104 ALA A N 1
ATOM 840 C CA . ALA A 1 104 ? 10.860 10.036 3.094 1.00 95.88 104 ALA A CA 1
ATOM 841 C C . ALA A 1 104 ? 12.051 9.471 3.882 1.00 95.88 104 ALA A C 1
ATOM 843 O O . ALA A 1 104 ? 13.193 9.753 3.519 1.00 95.88 104 ALA A O 1
ATOM 844 N N . SER A 1 105 ? 11.807 8.660 4.919 1.00 95.00 105 SER A N 1
ATOM 845 C CA . SER A 1 105 ? 12.881 8.083 5.737 1.00 95.00 105 SER A CA 1
ATOM 846 C C . SER A 1 105 ? 13.759 7.109 4.955 1.00 95.00 105 SER A C 1
ATOM 848 O O . SER A 1 105 ? 14.946 6.985 5.248 1.00 95.00 105 SER A O 1
ATOM 850 N N . ARG A 1 106 ? 13.178 6.408 3.966 1.00 93.12 106 ARG A N 1
ATOM 851 C CA . ARG A 1 106 ? 13.823 5.326 3.196 1.00 93.12 106 ARG A CA 1
ATOM 852 C C . ARG A 1 106 ? 14.380 4.195 4.072 1.00 93.12 106 ARG A C 1
ATOM 854 O O . ARG A 1 106 ? 15.096 3.334 3.568 1.00 93.12 106 ARG A O 1
ATOM 861 N N . ASP A 1 107 ? 14.023 4.168 5.355 1.00 90.75 107 ASP A N 1
ATOM 862 C CA . ASP A 1 107 ? 14.507 3.203 6.334 1.00 90.75 107 ASP A CA 1
ATOM 863 C C . ASP A 1 107 ? 13.385 2.235 6.715 1.00 90.75 107 ASP A C 1
ATOM 865 O O . ASP A 1 107 ? 12.330 2.610 7.237 1.00 90.75 107 ASP A O 1
ATOM 869 N N . ARG A 1 108 ? 13.639 0.944 6.486 1.00 90.88 108 ARG A N 1
ATOM 870 C CA . ARG A 1 108 ? 12.716 -0.142 6.823 1.00 90.88 108 ARG A CA 1
ATOM 871 C C . ARG A 1 108 ? 12.401 -0.207 8.318 1.00 90.88 108 ARG A C 1
ATOM 873 O O . ARG A 1 108 ? 11.323 -0.694 8.684 1.00 90.88 108 ARG A O 1
ATOM 880 N N . ARG A 1 109 ? 13.310 0.263 9.177 1.00 91.56 109 ARG A N 1
ATOM 881 C CA . ARG A 1 109 ? 13.126 0.315 10.634 1.00 91.56 109 ARG A CA 1
ATOM 882 C C . ARG A 1 109 ? 11.991 1.253 11.024 1.00 91.56 109 ARG A C 1
ATOM 884 O O . ARG A 1 109 ? 11.246 0.922 11.939 1.00 91.56 109 ARG A O 1
ATOM 891 N N . GLU A 1 110 ? 11.794 2.348 10.291 1.00 93.88 110 GLU A N 1
ATOM 892 C CA . GLU A 1 110 ? 10.679 3.270 10.533 1.00 93.88 110 GLU A CA 1
ATOM 893 C C . GLU A 1 110 ? 9.335 2.602 10.245 1.00 93.88 110 GLU A C 1
ATOM 895 O O . GLU A 1 110 ? 8.430 2.644 11.074 1.00 93.88 110 GLU A O 1
ATOM 900 N N . LEU A 1 111 ? 9.227 1.868 9.133 1.00 93.75 111 LEU A N 1
ATOM 901 C CA . LEU A 1 111 ? 8.031 1.076 8.846 1.00 93.75 111 LEU A CA 1
ATOM 902 C C . LEU A 1 111 ? 7.801 -0.025 9.899 1.00 93.75 111 LEU A C 1
ATOM 904 O O . LEU A 1 111 ? 6.657 -0.337 10.232 1.00 93.75 111 LEU A O 1
ATOM 908 N N . ALA A 1 112 ? 8.869 -0.641 10.417 1.00 91.50 112 ALA A N 1
ATOM 909 C CA . ALA A 1 112 ? 8.782 -1.749 11.371 1.00 91.50 112 ALA A CA 1
ATOM 910 C C . ALA A 1 112 ? 8.173 -1.351 12.725 1.00 91.50 112 ALA A C 1
ATOM 912 O O . ALA A 1 112 ? 7.658 -2.221 13.421 1.00 91.50 112 ALA A O 1
ATOM 913 N N . LYS A 1 113 ? 8.172 -0.057 13.075 1.00 92.88 113 LYS A N 1
ATOM 914 C CA . LYS A 1 113 ? 7.515 0.462 14.287 1.00 92.88 113 LYS A CA 1
ATOM 915 C C . LYS A 1 113 ? 5.992 0.310 14.248 1.00 92.88 113 LYS A C 1
ATOM 917 O O . LYS A 1 113 ? 5.361 0.226 15.295 1.00 92.88 113 LYS A O 1
ATOM 922 N N . TYR A 1 114 ? 5.412 0.274 13.048 1.00 91.56 114 TYR A N 1
ATOM 923 C CA . TYR A 1 114 ? 3.962 0.315 12.846 1.00 91.56 114 TYR A CA 1
ATOM 924 C C . TYR A 1 114 ? 3.430 -0.948 12.158 1.00 91.56 114 TYR A C 1
ATOM 926 O O . TYR A 1 114 ? 2.376 -1.483 12.508 1.00 91.56 114 TYR A O 1
ATOM 934 N N . SER A 1 115 ? 4.161 -1.440 11.159 1.00 86.56 115 SER A N 1
ATOM 935 C CA . SER A 1 115 ? 3.742 -2.559 10.321 1.00 86.56 115 SER A CA 1
ATOM 936 C C . SER A 1 115 ? 4.005 -3.903 10.989 1.00 86.56 115 SER A C 1
ATOM 938 O O . SER A 1 115 ? 5.104 -4.178 11.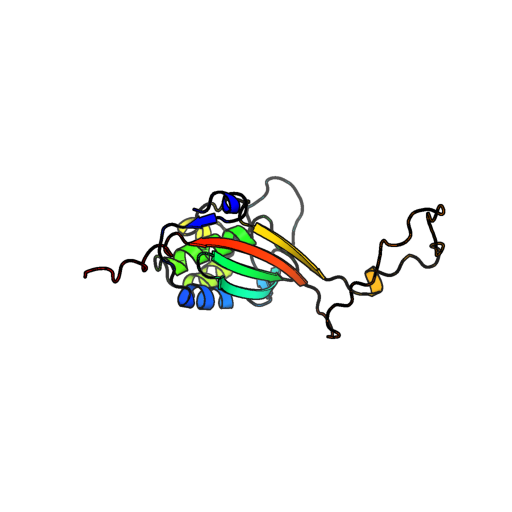461 1.00 86.56 115 SER A O 1
ATOM 940 N N . PHE A 1 116 ? 3.031 -4.802 10.891 1.00 88.12 116 PHE A N 1
ATOM 941 C CA . PHE A 1 116 ? 3.159 -6.207 11.275 1.00 88.12 116 PHE A CA 1
ATOM 942 C C . PHE A 1 116 ? 3.301 -7.106 10.040 1.00 88.12 116 PHE A C 1
ATOM 944 O O . PHE A 1 116 ? 3.164 -6.660 8.898 1.00 88.12 116 PHE A O 1
ATOM 951 N N . TYR A 1 117 ? 3.602 -8.386 10.258 1.00 87.50 117 TYR A N 1
ATOM 952 C CA . TYR A 1 117 ? 3.724 -9.357 9.175 1.00 87.50 117 TYR A CA 1
ATOM 953 C C . TYR A 1 117 ? 2.347 -9.757 8.627 1.00 87.50 117 TYR A C 1
ATOM 955 O O . TYR A 1 117 ? 1.548 -10.373 9.331 1.00 87.50 117 TYR A O 1
ATOM 963 N N . LEU A 1 118 ? 2.092 -9.459 7.350 1.00 88.56 118 LEU A N 1
ATOM 964 C CA . LEU A 1 118 ? 0.913 -9.942 6.623 1.00 88.56 118 LEU A CA 1
ATOM 965 C C . LEU A 1 118 ? 1.228 -11.244 5.899 1.00 88.56 118 LEU A C 1
ATOM 967 O O . LEU A 1 118 ? 2.211 -11.264 5.160 1.00 88.56 118 LEU A O 1
ATOM 971 N N . PRO A 1 119 ? 0.423 -12.309 6.029 1.00 88.56 119 PRO A N 1
ATOM 972 C CA . PRO A 1 119 ? 0.643 -13.554 5.302 1.00 88.56 119 PRO A CA 1
ATOM 973 C C . PRO A 1 119 ? 0.412 -13.393 3.783 1.00 88.56 119 PRO A C 1
ATOM 975 O O . PRO A 1 119 ? -0.252 -12.451 3.351 1.00 88.56 119 PRO A O 1
ATOM 978 N N . PRO A 1 120 ? 0.970 -14.289 2.946 1.00 88.69 120 PRO A N 1
ATOM 979 C CA . PRO A 1 120 ? 0.905 -14.156 1.488 1.00 88.69 120 PRO A CA 1
ATOM 980 C C . PRO A 1 120 ? -0.454 -14.535 0.883 1.00 88.69 120 PRO A C 1
ATOM 982 O O . PRO A 1 120 ? -0.776 -14.044 -0.189 1.00 88.69 120 PRO A O 1
ATOM 985 N N . HIS A 1 121 ? -1.253 -15.365 1.560 1.00 83.62 121 HIS A N 1
ATOM 986 C CA . HIS A 1 121 ? -2.485 -15.971 1.027 1.00 83.62 121 HIS A CA 1
ATOM 987 C C . HIS A 1 121 ? -3.643 -14.984 0.777 1.00 83.62 121 HIS A C 1
ATOM 989 O O . HIS A 1 121 ? -4.729 -15.403 0.419 1.00 83.62 121 HIS A O 1
ATOM 995 N N . GLY A 1 122 ? -3.442 -13.680 0.982 1.00 85.88 122 GLY A N 1
ATOM 996 C CA . GLY A 1 122 ? -4.402 -12.650 0.573 1.00 85.88 122 GLY A CA 1
ATOM 997 C C . GLY A 1 122 ? -4.029 -11.947 -0.732 1.00 85.88 122 GLY A C 1
ATOM 998 O O . GLY A 1 122 ? -4.845 -11.201 -1.256 1.00 85.88 122 GLY A O 1
ATOM 999 N N . LEU A 1 123 ? -2.799 -12.123 -1.224 1.00 92.00 123 LEU A N 1
ATOM 1000 C CA . LEU A 1 123 ? -2.247 -11.389 -2.360 1.00 92.00 123 LEU A CA 1
ATOM 1001 C C . LEU A 1 123 ? -2.346 -12.221 -3.642 1.00 92.00 123 LEU A C 1
ATOM 1003 O O . LEU A 1 123 ? -1.854 -13.347 -3.689 1.00 92.00 123 LEU A O 1
ATOM 1007 N N . CYS A 1 124 ? -2.904 -11.637 -4.697 1.00 90.00 124 CYS A N 1
ATOM 1008 C CA . CYS A 1 124 ? -3.029 -12.253 -6.011 1.00 90.00 124 CYS A CA 1
ATOM 1009 C C . CYS A 1 124 ? -2.554 -11.287 -7.106 1.00 90.00 124 CYS A C 1
ATOM 1011 O O . CYS A 1 124 ? -2.841 -10.090 -7.071 1.00 90.00 124 CYS A O 1
ATOM 1013 N N . LEU A 1 125 ? -1.813 -11.801 -8.086 1.00 92.38 125 LEU A N 1
ATOM 1014 C CA . LEU A 1 125 ? -1.527 -11.077 -9.323 1.00 92.38 125 LEU A CA 1
ATOM 1015 C C . LEU A 1 125 ? -2.728 -11.245 -10.256 1.00 92.38 125 LEU A C 1
ATOM 1017 O O . LEU A 1 125 ? -3.135 -12.373 -10.519 1.00 92.38 125 LEU A O 1
ATOM 1021 N N . VAL A 1 126 ? -3.277 -10.140 -10.754 1.00 90.50 126 VAL A N 1
ATOM 1022 C CA . VAL A 1 126 ? -4.503 -10.161 -11.561 1.00 90.50 126 VAL A CA 1
ATOM 1023 C C . VAL A 1 126 ? -4.216 -9.996 -13.046 1.00 90.50 126 VAL A C 1
ATOM 1025 O O . VAL A 1 126 ? -4.761 -10.747 -13.850 1.00 90.50 126 VAL A O 1
ATOM 1028 N N . SER A 1 127 ? -3.350 -9.059 -13.428 1.00 87.62 127 SER A N 1
ATOM 1029 C CA . SER A 1 127 ? -2.965 -8.876 -14.828 1.00 87.62 127 SER A CA 1
ATOM 1030 C C . SER A 1 127 ? -1.566 -8.286 -14.963 1.00 87.62 127 SER A C 1
ATOM 1032 O O . SER A 1 127 ? -1.026 -7.668 -14.038 1.00 87.62 127 SER A O 1
ATOM 1034 N N . ILE A 1 128 ? -0.976 -8.509 -16.135 1.00 89.50 128 ILE A N 1
ATOM 1035 C CA . ILE A 1 128 ? 0.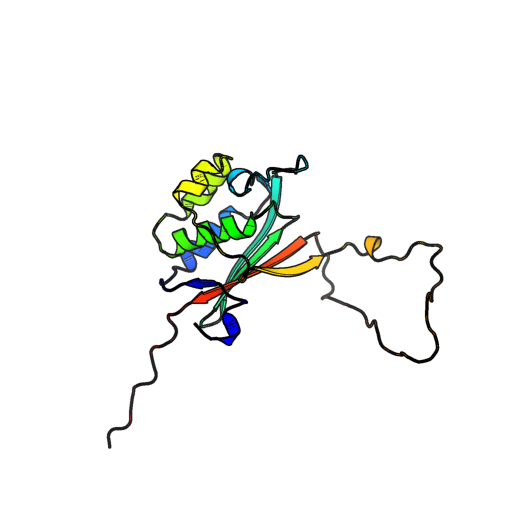276 -7.897 -16.571 1.00 89.50 128 ILE A CA 1
ATOM 1036 C C . ILE A 1 128 ? 0.017 -7.311 -17.953 1.00 89.50 128 ILE A C 1
ATOM 1038 O O . ILE A 1 128 ? -0.407 -8.039 -18.854 1.00 89.50 128 ILE A O 1
ATOM 1042 N N . ASP A 1 129 ? 0.294 -6.022 -18.116 1.00 84.00 129 ASP A N 1
ATOM 1043 C CA . ASP A 1 129 ? 0.127 -5.345 -19.394 1.00 84.00 129 ASP A CA 1
ATOM 1044 C C . ASP A 1 129 ? 1.437 -5.357 -20.190 1.00 84.00 129 ASP A C 1
ATOM 1046 O O . ASP A 1 129 ? 2.481 -4.883 -19.731 1.00 84.00 129 ASP A O 1
ATOM 1050 N N . TYR A 1 130 ? 1.367 -5.889 -21.411 1.00 83.12 130 TYR A N 1
ATOM 1051 C CA . TYR A 1 130 ? 2.467 -5.911 -22.371 1.00 83.12 130 TYR A CA 1
ATOM 1052 C C . TYR A 1 130 ? 2.166 -4.981 -23.545 1.00 83.12 130 TYR A C 1
ATOM 1054 O O . TYR A 1 130 ? 1.026 -4.874 -23.995 1.00 83.12 130 TYR A O 1
ATOM 1062 N N . ASN A 1 131 ? 3.207 -4.349 -24.082 1.00 82.00 131 ASN A N 1
ATOM 1063 C CA . ASN A 1 131 ? 3.095 -3.623 -25.343 1.00 82.00 131 ASN A CA 1
ATOM 1064 C C . ASN A 1 131 ? 2.855 -4.609 -26.494 1.00 82.00 131 ASN A C 1
ATOM 1066 O O . ASN A 1 131 ? 3.462 -5.680 -26.522 1.00 82.00 131 ASN A O 1
ATOM 1070 N N . GLU A 1 132 ? 2.045 -4.217 -27.481 1.00 81.06 132 GLU A N 1
ATOM 1071 C CA . GLU A 1 132 ? 1.737 -5.056 -28.651 1.00 81.06 132 GLU A CA 1
ATOM 1072 C C . GLU A 1 132 ? 2.997 -5.523 -29.392 1.00 81.06 132 GLU A C 1
ATOM 1074 O O . GLU A 1 132 ? 3.058 -6.662 -29.846 1.00 81.06 132 GLU A O 1
ATOM 1079 N N . SER A 1 133 ? 4.044 -4.693 -29.437 1.00 81.25 133 SER A N 1
ATOM 1080 C CA . SER A 1 133 ? 5.329 -5.040 -30.054 1.00 81.25 133 SER A CA 1
ATOM 1081 C C . SER A 1 133 ? 6.010 -6.258 -29.424 1.00 81.25 133 SER A C 1
ATOM 1083 O O . SER A 1 133 ? 6.773 -6.937 -30.101 1.00 81.25 133 SER A O 1
ATOM 1085 N N . HIS A 1 134 ? 5.743 -6.550 -28.148 1.00 76.38 134 HIS A N 1
ATOM 1086 C CA . HIS A 1 134 ? 6.304 -7.708 -27.446 1.00 76.38 134 HIS A CA 1
ATOM 1087 C C . HIS A 1 134 ? 5.467 -8.978 -27.649 1.00 76.38 134 HIS A C 1
ATOM 1089 O O . HIS A 1 134 ? 5.911 -10.064 -27.288 1.00 76.38 134 HIS A O 1
ATOM 1095 N N . LEU A 1 135 ? 4.255 -8.845 -28.198 1.00 80.50 135 LEU A N 1
ATOM 1096 C CA . LEU A 1 135 ? 3.356 -9.960 -28.498 1.00 80.50 135 LEU A CA 1
ATOM 1097 C C . LEU A 1 135 ? 3.543 -10.486 -29.926 1.00 80.50 135 LEU A C 1
ATOM 1099 O O . LEU A 1 135 ? 2.985 -11.527 -30.275 1.00 80.50 135 LEU A O 1
ATOM 1103 N N . LEU A 1 136 ? 4.310 -9.772 -30.755 1.00 77.81 136 LEU A N 1
ATOM 1104 C CA . LEU A 1 136 ? 4.603 -10.193 -32.117 1.00 77.81 136 LEU A CA 1
ATOM 1105 C C . LEU A 1 136 ? 5.598 -11.362 -32.100 1.00 77.81 136 LEU A C 1
ATOM 1107 O O . LEU A 1 136 ? 6.653 -11.253 -31.466 1.00 77.81 136 LEU A O 1
ATOM 1111 N N . PRO A 1 137 ? 5.299 -12.475 -32.794 1.00 74.12 137 PRO A N 1
ATOM 1112 C CA . PRO A 1 137 ? 6.278 -13.532 -32.969 1.00 74.12 137 PRO A CA 1
ATOM 1113 C C . PRO A 1 137 ? 7.477 -13.002 -33.777 1.00 74.12 137 PRO A C 1
ATOM 1115 O O . PRO A 1 137 ? 7.323 -12.059 -34.561 1.00 74.12 137 PRO A O 1
ATOM 1118 N N . PRO A 1 138 ? 8.672 -13.602 -33.620 1.00 76.62 138 PRO A N 1
ATOM 1119 C CA . PRO A 1 138 ? 9.823 -13.268 -34.451 1.00 76.62 138 PRO A CA 1
ATOM 1120 C C . PRO A 1 138 ? 9.470 -13.346 -35.947 1.00 76.62 138 PRO A C 1
ATOM 1122 O O . PRO A 1 138 ? 8.672 -14.205 -36.327 1.00 76.62 138 PRO A O 1
ATOM 1125 N N . PRO A 1 139 ? 10.066 -12.501 -36.805 1.00 72.12 139 PRO A N 1
ATOM 1126 C CA . PRO A 1 139 ? 9.728 -12.437 -38.230 1.00 72.12 139 PRO A CA 1
ATOM 1127 C C . PRO A 1 139 ? 9.931 -13.768 -38.975 1.00 72.12 139 PRO A C 1
ATOM 1129 O O . PRO A 1 139 ? 9.221 -14.034 -39.940 1.00 72.12 139 PRO A O 1
ATOM 1132 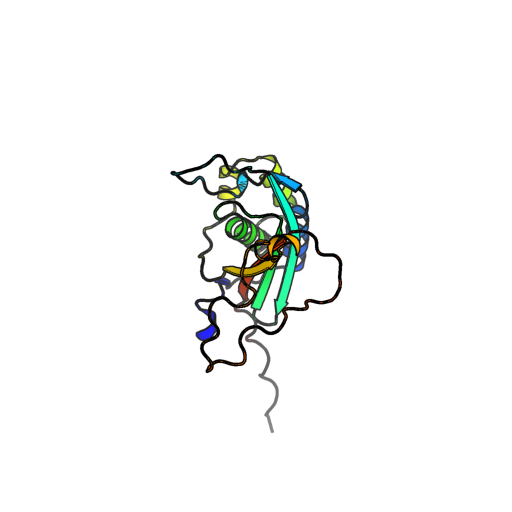N N . ASP A 1 140 ? 10.820 -14.632 -38.479 1.00 72.31 140 ASP A N 1
ATOM 1133 C CA . ASP A 1 140 ? 11.103 -15.954 -39.055 1.00 72.31 140 ASP A CA 1
ATOM 1134 C C . ASP A 1 140 ? 10.250 -17.080 -38.440 1.00 72.31 140 ASP A C 1
ATOM 1136 O O . ASP A 1 140 ? 10.500 -18.266 -38.666 1.00 72.31 140 ASP A O 1
ATOM 1140 N N . CYS A 1 141 ? 9.253 -16.741 -37.615 1.00 58.81 141 CYS A N 1
ATOM 1141 C CA . CYS A 1 141 ? 8.400 -17.735 -36.983 1.00 58.81 141 CYS A CA 1
ATOM 1142 C C . CYS A 1 141 ? 7.385 -18.266 -38.010 1.00 58.81 141 CYS A C 1
ATOM 1144 O O . CYS A 1 141 ? 6.576 -17.490 -38.531 1.00 58.81 141 CYS A O 1
ATOM 1146 N N . PRO A 1 142 ? 7.378 -19.576 -38.319 1.00 66.06 142 PRO A N 1
ATOM 1147 C CA . PRO A 1 142 ? 6.370 -20.131 -39.208 1.00 66.06 142 PRO A CA 1
ATOM 1148 C C . PRO A 1 142 ? 4.987 -19.902 -38.592 1.00 66.06 142 PRO A C 1
ATOM 1150 O O . PRO A 1 142 ? 4.776 -20.182 -37.414 1.00 66.06 142 PRO A O 1
ATOM 1153 N N . ALA A 1 143 ? 4.021 -19.446 -39.396 1.00 60.50 143 ALA A N 1
ATOM 1154 C CA . ALA A 1 143 ? 2.667 -19.078 -38.954 1.00 60.50 143 ALA A CA 1
ATOM 1155 C C . ALA A 1 143 ? 1.882 -20.211 -38.248 1.00 60.50 143 ALA A C 1
ATOM 1157 O O . ALA A 1 143 ? 0.774 -19.992 -37.758 1.00 60.50 143 ALA A O 1
ATOM 1158 N N . LYS A 1 144 ? 2.434 -21.430 -38.224 1.00 52.09 144 LYS A N 1
ATOM 1159 C CA . LYS A 1 144 ? 1.903 -22.622 -37.564 1.00 52.09 144 LYS A CA 1
ATOM 1160 C C . LYS A 1 144 ? 3.061 -23.485 -37.053 1.00 52.09 144 LYS A C 1
ATOM 1162 O O . LYS A 1 144 ? 3.515 -24.382 -37.759 1.00 52.09 144 LYS A O 1
ATOM 1167 N N . SER A 1 145 ? 3.535 -23.266 -35.833 1.00 45.62 145 SER A N 1
ATOM 1168 C CA . SER A 1 145 ? 4.248 -24.319 -35.108 1.00 45.62 145 SER A CA 1
ATOM 1169 C C . SER A 1 145 ? 3.207 -25.132 -34.328 1.00 45.62 145 SER A C 1
ATOM 1171 O O . SER A 1 145 ? 2.593 -24.648 -33.386 1.00 45.62 145 SER A O 1
ATOM 1173 N N . PHE A 1 146 ? 2.975 -26.364 -34.793 1.00 41.91 146 PHE A N 1
ATOM 1174 C CA . PHE A 1 146 ? 2.035 -27.363 -34.262 1.00 41.91 146 PHE A CA 1
ATOM 1175 C C . PHE A 1 146 ? 0.534 -27.072 -34.435 1.00 41.91 146 PHE A C 1
ATOM 1177 O O . PHE A 1 146 ? -0.190 -26.768 -33.495 1.00 41.91 146 PHE A O 1
ATOM 1184 N N . ALA A 1 147 ? 0.039 -27.323 -35.649 1.00 39.50 147 ALA A N 1
ATOM 1185 C CA . ALA A 1 147 ? -1.340 -27.757 -35.859 1.00 39.50 147 ALA A CA 1
ATOM 1186 C C . ALA A 1 147 ? -1.313 -29.155 -36.494 1.00 39.50 147 ALA A C 1
ATOM 1188 O O . ALA A 1 147 ? -1.393 -29.295 -37.711 1.00 39.50 147 ALA A O 1
ATOM 1189 N N . GLY A 1 148 ? -1.152 -30.187 -35.661 1.00 35.03 148 GLY A N 1
ATOM 1190 C CA . GLY A 1 148 ? -1.708 -31.495 -35.993 1.00 35.03 148 GLY A CA 1
ATOM 1191 C C . GLY A 1 148 ? -3.227 -31.351 -35.968 1.00 35.03 148 GLY A C 1
ATOM 1192 O O . GLY A 1 148 ? -3.781 -30.813 -35.007 1.00 35.03 148 GLY A O 1
ATOM 1193 N N . GLU A 1 149 ? -3.881 -31.731 -37.059 1.00 37.94 149 GLU A N 1
ATOM 1194 C CA . GLU A 1 149 ? -5.333 -31.685 -37.219 1.00 37.94 149 GLU A CA 1
ATOM 1195 C C . GLU A 1 149 ? -6.010 -32.401 -36.038 1.00 37.94 149 GLU A C 1
ATOM 1197 O O . GLU A 1 149 ? -5.879 -33.611 -35.878 1.00 37.94 149 GLU A O 1
ATOM 1202 N N . GLY A 1 150 ? -6.684 -31.650 -35.158 1.00 37.12 150 GLY A N 1
ATOM 1203 C CA . GLY A 1 150 ? -7.373 -32.247 -34.007 1.00 37.12 150 GLY A CA 1
ATOM 1204 C C . GLY A 1 150 ? -7.733 -31.325 -32.841 1.00 37.12 150 GLY A C 1
ATOM 1205 O O . GLY A 1 150 ? -8.581 -31.697 -32.040 1.00 37.12 150 GLY A O 1
ATOM 1206 N N . PHE A 1 151 ? -7.175 -30.114 -32.742 1.00 30.70 151 PHE A N 1
ATOM 1207 C CA . PHE A 1 151 ? -7.571 -29.133 -31.718 1.00 30.70 151 PHE A CA 1
ATOM 1208 C C . PHE A 1 151 ? -7.845 -27.765 -32.347 1.00 30.70 151 PHE A C 1
ATOM 1210 O O . PHE A 1 151 ? -7.031 -26.846 -32.318 1.00 30.70 151 PHE A O 1
ATOM 1217 N N . SER A 1 152 ? -9.028 -27.623 -32.944 1.00 28.45 152 SER A N 1
ATOM 1218 C CA . SER A 1 152 ? -9.569 -26.298 -33.241 1.00 28.45 152 SER A CA 1
ATOM 1219 C C . SER A 1 152 ? -10.072 -25.677 -31.936 1.00 28.45 152 SER A C 1
ATOM 1221 O O . SER A 1 152 ? -10.923 -26.270 -31.274 1.00 28.45 152 SER A O 1
ATOM 1223 N N . LYS A 1 153 ? -9.574 -24.468 -31.631 1.00 36.09 153 LYS A N 1
ATOM 1224 C CA . LYS A 1 153 ? -9.953 -23.534 -30.543 1.00 36.09 153 LYS A CA 1
ATOM 1225 C C . LYS A 1 153 ? -9.076 -23.515 -29.284 1.00 36.09 153 LYS A C 1
ATOM 1227 O O . LYS A 1 153 ? -9.568 -23.706 -28.181 1.00 36.09 153 LYS A O 1
ATOM 1232 N N . VAL A 1 154 ? -7.822 -23.108 -29.431 1.00 38.50 154 VAL A N 1
ATOM 1233 C CA . VAL A 1 154 ? -7.125 -22.239 -28.461 1.00 38.50 154 VAL A CA 1
ATOM 1234 C C . VAL A 1 154 ? -6.217 -21.398 -29.363 1.00 38.50 154 VAL A C 1
ATOM 1236 O O . VAL A 1 154 ? -5.385 -21.967 -30.051 1.00 38.50 154 VAL A O 1
ATOM 1239 N N . TRP A 1 155 ? -6.487 -20.140 -29.701 1.00 26.28 155 TRP A N 1
ATOM 1240 C CA . TRP A 1 155 ? -6.448 -18.946 -28.868 1.00 26.28 155 TRP A CA 1
ATOM 1241 C C . TRP A 1 155 ? -7.290 -17.863 -29.558 1.00 26.28 155 TRP A C 1
ATOM 1243 O O . TRP A 1 155 ? -6.895 -17.318 -30.588 1.00 26.28 155 TRP A O 1
ATOM 1253 N N . THR A 1 156 ? -8.469 -17.559 -29.024 1.00 26.72 156 THR A N 1
ATOM 1254 C CA . THR A 1 156 ? -9.252 -16.411 -29.492 1.00 26.72 156 THR A CA 1
ATOM 1255 C C . THR A 1 156 ? -8.779 -15.167 -28.746 1.00 26.72 156 THR A C 1
ATOM 1257 O O . THR A 1 156 ? -8.745 -15.167 -27.520 1.00 26.72 156 THR A O 1
ATOM 1260 N N . LEU A 1 157 ? -8.413 -14.140 -29.518 1.00 28.45 157 LEU A N 1
ATOM 1261 C CA . LEU A 1 157 ? -8.225 -12.728 -29.171 1.00 28.45 157 LEU A CA 1
ATOM 1262 C C . LEU A 1 157 ? -8.522 -12.328 -27.710 1.00 28.45 157 LEU A C 1
ATOM 1264 O O . LEU A 1 157 ? -9.683 -12.269 -27.305 1.00 28.45 157 LEU A O 1
ATOM 1268 N N . TYR A 1 158 ? -7.506 -11.840 -26.994 1.00 32.44 158 TYR A N 1
ATOM 1269 C CA . TYR A 1 158 ? -7.737 -10.871 -25.921 1.00 32.44 158 TYR A CA 1
ATOM 1270 C C . TYR A 1 158 ? -7.824 -9.472 -26.537 1.00 32.44 158 TYR A C 1
ATOM 1272 O O . TYR A 1 158 ? -6.819 -8.845 -26.853 1.00 32.44 158 TYR A O 1
ATOM 1280 N N . LYS A 1 159 ? -9.053 -8.988 -26.735 1.00 29.30 159 LYS A N 1
ATOM 1281 C CA . LYS A 1 159 ? -9.345 -7.594 -27.084 1.00 29.30 159 LYS A CA 1
ATOM 1282 C C . LYS A 1 159 ? -9.843 -6.903 -25.814 1.00 29.30 159 LYS A C 1
ATOM 1284 O O . LYS A 1 159 ? -11.004 -7.072 -25.453 1.00 29.30 159 LYS A O 1
ATOM 1289 N N . TYR A 1 160 ? -8.984 -6.154 -25.118 1.00 36.25 160 TYR A N 1
ATOM 1290 C CA . TYR A 1 160 ? -9.389 -5.373 -23.942 1.00 36.25 160 TYR A CA 1
ATOM 1291 C C . TYR A 1 160 ? -9.558 -3.889 -24.313 1.00 36.25 160 TYR A C 1
ATOM 1293 O O . TYR A 1 160 ? -8.601 -3.132 -24.421 1.00 36.25 160 TYR A O 1
ATOM 1301 N N . ASN A 1 161 ? -10.812 -3.495 -24.558 1.00 30.61 161 ASN A N 1
ATOM 1302 C CA . ASN A 1 161 ? -11.364 -2.135 -24.450 1.00 30.61 161 ASN A CA 1
ATOM 1303 C C . ASN A 1 161 ? -10.658 -0.931 -25.112 1.00 30.61 161 ASN A C 1
ATOM 1305 O O . ASN A 1 161 ? -10.848 0.191 -24.648 1.00 30.61 161 ASN A O 1
ATOM 1309 N N . GLY A 1 162 ? -9.942 -1.102 -26.229 1.00 36.75 162 GLY A N 1
ATOM 1310 C CA . GLY A 1 162 ? -9.754 -0.032 -27.231 1.00 36.75 162 GLY A CA 1
ATOM 1311 C C . GLY A 1 162 ? -9.211 1.312 -26.719 1.00 36.75 162 GLY A C 1
ATOM 1312 O O . GLY A 1 162 ? -9.516 2.352 -27.299 1.00 36.75 162 GLY A O 1
ATOM 1313 N N . LYS A 1 163 ? -8.439 1.316 -25.630 1.00 33.72 163 LYS A N 1
ATOM 1314 C CA . LYS A 1 163 ? -7.815 2.514 -25.062 1.00 33.72 163 LYS A CA 1
ATOM 1315 C C . LYS A 1 163 ? -6.307 2.330 -25.041 1.00 33.72 163 LYS A C 1
ATOM 1317 O O . LYS A 1 163 ? -5.813 1.245 -24.772 1.00 33.72 163 LYS A O 1
ATOM 1322 N N . LEU A 1 164 ? -5.603 3.416 -25.341 1.00 32.78 164 LEU A N 1
ATOM 1323 C CA . LEU A 1 164 ? -4.148 3.522 -25.351 1.00 32.78 164 LEU A CA 1
ATOM 1324 C C . LEU A 1 164 ? -3.596 3.151 -23.955 1.00 32.78 164 LEU A C 1
ATOM 1326 O O . LEU A 1 164 ? -3.823 3.885 -22.992 1.00 32.78 164 LEU A O 1
ATOM 1330 N N . LEU A 1 165 ? -2.938 1.994 -23.835 1.00 32.47 165 LEU A N 1
ATOM 1331 C CA . LEU A 1 165 ? -2.496 1.411 -22.560 1.00 32.47 165 LEU A CA 1
ATOM 1332 C C . LEU A 1 165 ? -1.068 1.855 -22.201 1.00 32.47 165 LEU A C 1
ATOM 1334 O O . LEU A 1 165 ? -0.160 1.823 -23.029 1.00 32.47 165 LEU A O 1
ATOM 1338 N N . ARG A 1 166 ? -0.880 2.280 -20.944 1.00 31.52 166 ARG A N 1
ATOM 1339 C CA . ARG A 1 166 ? 0.428 2.503 -20.308 1.00 31.52 166 ARG A CA 1
ATOM 1340 C C . ARG A 1 166 ? 0.844 1.223 -19.572 1.00 31.52 166 ARG A C 1
ATOM 1342 O O . ARG A 1 166 ? -0.002 0.560 -18.993 1.00 31.52 166 ARG A O 1
ATOM 1349 N N . LEU A 1 167 ? 2.143 0.921 -19.575 1.00 31.91 167 LEU A N 1
ATOM 1350 C CA . LEU A 1 167 ? 2.768 -0.228 -18.898 1.00 31.91 167 LEU A CA 1
ATOM 1351 C C . LEU A 1 167 ? 2.395 -0.297 -17.403 1.00 31.91 167 LEU A C 1
ATOM 1353 O O . LEU A 1 167 ? 2.820 0.588 -16.663 1.00 31.91 167 LEU A O 1
ATOM 1357 N N . GLY A 1 168 ? 1.692 -1.347 -16.956 1.00 30.89 168 GLY A N 1
ATOM 1358 C CA . GLY A 1 168 ? 1.300 -1.558 -15.555 1.00 30.89 168 GLY A CA 1
ATOM 1359 C C . GLY A 1 168 ? 1.210 -3.036 -15.133 1.00 30.89 168 GLY A C 1
ATOM 1360 O O . GLY A 1 168 ? 0.858 -3.919 -15.909 1.00 30.89 168 GLY A O 1
ATOM 1361 N N . TRP A 1 169 ? 1.580 -3.313 -13.883 1.00 40.91 169 TRP A N 1
ATOM 1362 C CA . TRP A 1 169 ? 1.414 -4.578 -13.163 1.00 40.91 169 TRP A CA 1
ATOM 1363 C C . TRP A 1 169 ? 0.243 -4.424 -12.202 1.00 40.91 169 TRP A C 1
ATOM 1365 O O . TRP A 1 169 ? 0.258 -3.490 -11.399 1.00 40.91 169 TRP A O 1
ATOM 1375 N N . PHE A 1 170 ? -0.721 -5.344 -12.232 1.00 36.84 170 PHE A N 1
ATOM 1376 C CA . PHE A 1 170 ? -1.954 -5.242 -11.456 1.00 36.84 170 PHE A CA 1
ATOM 1377 C C . PHE A 1 170 ? -2.027 -6.317 -10.367 1.00 36.84 170 PHE A C 1
ATOM 1379 O O . PHE A 1 170 ? -2.099 -7.513 -10.657 1.00 36.84 170 PHE A O 1
ATOM 1386 N N . CYS A 1 171 ? -2.008 -5.909 -9.099 1.00 45.41 171 CYS A N 1
ATOM 1387 C CA . CYS A 1 171 ? -2.039 -6.816 -7.957 1.00 45.41 171 CYS A CA 1
ATOM 1388 C C . CYS A 1 171 ? -3.215 -6.493 -7.035 1.00 45.41 171 CYS A C 1
ATOM 1390 O O . CYS A 1 171 ? -3.455 -5.336 -6.700 1.00 45.41 171 CYS A O 1
ATOM 1392 N N . VAL A 1 172 ? -3.940 -7.525 -6.610 1.00 47.97 172 VAL A N 1
ATOM 1393 C CA . VAL A 1 172 ? -5.109 -7.406 -5.745 1.00 47.97 172 VAL A CA 1
ATOM 1394 C C . VAL A 1 172 ? -4.854 -8.158 -4.453 1.00 47.97 172 VAL A C 1
ATOM 1396 O O . VAL A 1 172 ? -4.535 -9.346 -4.465 1.00 47.97 172 VAL A O 1
ATOM 1399 N N . MET A 1 173 ? -5.007 -7.468 -3.328 1.00 53.66 173 MET A N 1
ATOM 1400 C CA . MET A 1 173 ? -5.062 -8.087 -2.016 1.00 53.66 173 MET A CA 1
ATOM 1401 C C . MET A 1 173 ? -6.504 -8.100 -1.514 1.00 53.66 173 MET A C 1
ATOM 1403 O O . MET A 1 173 ? -7.140 -7.053 -1.403 1.00 53.66 173 MET A O 1
ATOM 1407 N N . LEU A 1 174 ? -7.020 -9.286 -1.202 1.00 53.41 174 LEU A N 1
ATOM 1408 C CA . LEU A 1 174 ? -8.336 -9.451 -0.597 1.00 53.41 174 LEU A CA 1
ATOM 1409 C C . LEU A 1 174 ? -8.194 -9.527 0.927 1.00 53.41 174 LEU A C 1
ATOM 1411 O O . LEU A 1 174 ? -7.403 -10.296 1.481 1.00 53.41 174 LEU A O 1
ATOM 1415 N N . LEU A 1 175 ? -8.979 -8.715 1.624 1.00 50.81 175 LEU A N 1
ATOM 1416 C CA . LEU A 1 175 ? -9.149 -8.748 3.071 1.00 50.81 175 LEU A CA 1
ATOM 1417 C C . LEU A 1 175 ? -10.587 -9.173 3.373 1.00 50.81 175 LEU A C 1
ATOM 1419 O O . LEU A 1 175 ? -11.521 -8.668 2.762 1.00 50.81 175 LEU A O 1
ATOM 1423 N N . TRP A 1 176 ? -10.786 -10.067 4.336 1.00 37.00 176 TRP A N 1
ATOM 1424 C CA . TRP A 1 176 ? -12.111 -10.444 4.827 1.00 37.00 176 TRP A CA 1
ATOM 1425 C C . TRP A 1 176 ? -12.385 -9.743 6.155 1.00 37.00 176 TRP A C 1
ATOM 1427 O O . TRP A 1 176 ? -11.669 -9.944 7.142 1.00 37.00 176 TRP A O 1
ATOM 1437 N N . LEU A 1 177 ? -13.413 -8.896 6.154 1.00 39.06 177 LEU A N 1
ATOM 1438 C CA . LEU A 1 177 ? -13.903 -8.145 7.300 1.00 39.06 177 LEU A CA 1
ATOM 1439 C C . LEU A 1 177 ? -14.935 -8.984 8.050 1.00 39.06 177 LEU A C 1
ATOM 1441 O O . LEU A 1 177 ? -15.992 -9.329 7.527 1.00 39.06 177 LEU A O 1
ATOM 1445 N N . SER A 1 178 ? -14.661 -9.263 9.323 1.00 33.00 178 SER A N 1
ATOM 1446 C CA . SER A 1 178 ? -15.525 -10.127 10.136 1.00 33.00 178 SER A CA 1
ATOM 1447 C C . SER A 1 178 ? -16.884 -9.538 10.529 1.00 33.00 178 SER A C 1
ATOM 1449 O O . SER A 1 178 ? -17.655 -10.218 11.204 1.00 33.00 178 SER A O 1
ATOM 1451 N N . GLN A 1 179 ? -17.198 -8.294 10.163 1.00 37.19 179 GLN A N 1
ATOM 1452 C CA . GLN A 1 179 ? -18.264 -7.529 10.822 1.00 37.19 179 GLN A CA 1
ATOM 1453 C C . GLN A 1 179 ? -19.623 -7.508 10.106 1.00 37.19 179 GLN A C 1
ATOM 1455 O O . GLN A 1 179 ? -20.546 -6.868 10.594 1.00 37.19 179 GLN A O 1
ATOM 1460 N N . HIS A 1 180 ? -19.816 -8.254 9.017 1.00 36.62 180 HIS A N 1
ATOM 1461 C CA . HIS A 1 180 ? -21.103 -8.277 8.301 1.00 36.62 180 HIS A CA 1
ATOM 1462 C C . HIS A 1 180 ? -22.163 -9.246 8.865 1.00 36.62 180 HIS A C 1
ATOM 1464 O O . HIS A 1 180 ? -23.080 -9.637 8.149 1.00 36.62 180 HIS A O 1
ATOM 1470 N N . PHE A 1 181 ? -22.094 -9.612 10.149 1.00 30.80 181 PHE A N 1
ATOM 1471 C CA . PHE A 1 181 ? -23.107 -10.468 10.783 1.00 30.80 181 PHE A CA 1
ATOM 1472 C C . PHE A 1 181 ? -23.885 -9.748 11.890 1.00 30.80 181 PHE A C 1
ATOM 1474 O O . PHE A 1 181 ? -23.859 -10.158 13.046 1.00 30.80 181 PHE A O 1
ATOM 1481 N N . GLN A 1 182 ? -24.595 -8.675 11.532 1.00 30.84 182 GLN A N 1
ATOM 1482 C CA . GLN A 1 182 ? -25.786 -8.209 12.250 1.00 30.84 182 GLN A CA 1
ATOM 1483 C C . GLN A 1 182 ? -26.730 -7.495 11.270 1.00 30.84 182 GLN A C 1
ATOM 1485 O O . GLN A 1 182 ? -26.377 -6.459 10.717 1.00 30.84 182 GLN A O 1
ATOM 1490 N N . VAL A 1 183 ? -27.903 -8.104 11.059 1.00 32.19 183 VAL A N 1
ATOM 1491 C CA . VAL A 1 183 ? -29.274 -7.543 10.996 1.00 32.19 183 VAL A CA 1
ATOM 1492 C C . VAL A 1 183 ? -30.120 -8.468 10.108 1.00 32.19 183 VAL A C 1
ATOM 1494 O O . VAL A 1 183 ? -30.245 -8.265 8.910 1.00 32.19 183 VAL A O 1
ATOM 1497 N N . LEU A 1 184 ? -30.683 -9.512 10.727 1.00 30.36 184 LEU A N 1
ATOM 1498 C CA . LEU A 1 184 ? -31.954 -10.158 10.360 1.00 30.36 184 LEU A CA 1
ATOM 1499 C C . LEU A 1 184 ? -32.506 -10.841 11.628 1.00 30.36 184 LEU A C 1
ATOM 1501 O O . LEU A 1 184 ? -32.598 -12.059 11.747 1.00 30.36 184 LEU A O 1
ATOM 1505 N N . LYS A 1 185 ? -32.821 -10.025 12.637 1.00 35.88 185 LYS A N 1
ATOM 1506 C CA . LYS A 1 185 ? -33.747 -10.384 13.718 1.00 35.88 185 LYS A CA 1
ATOM 1507 C C . LYS A 1 185 ? -34.718 -9.226 13.899 1.00 35.88 185 LYS A C 1
ATOM 1509 O O . LYS A 1 185 ? -34.534 -8.373 14.757 1.00 35.88 185 LYS A O 1
ATOM 1514 N N . SER A 1 186 ? -35.749 -9.201 13.067 1.00 31.97 186 SER A N 1
ATOM 1515 C CA . SER A 1 186 ? -36.941 -8.393 13.303 1.00 31.97 186 SER A CA 1
ATOM 1516 C C . SER A 1 186 ? -38.145 -9.072 12.660 1.00 31.97 186 SER A C 1
ATOM 1518 O O . SER A 1 186 ? -38.231 -9.136 11.438 1.00 31.97 186 SER A O 1
ATOM 1520 N N . GLY A 1 187 ? -39.065 -9.539 13.509 1.00 31.56 187 GLY A N 1
ATOM 1521 C CA . GLY A 1 187 ? -40.480 -9.685 13.166 1.00 31.56 187 GLY A CA 1
ATOM 1522 C C . GLY A 1 187 ? -40.984 -11.101 12.897 1.00 31.56 187 GLY A C 1
ATOM 1523 O O . GLY A 1 187 ? -41.216 -11.453 11.751 1.00 31.56 187 GLY A O 1
ATOM 1524 N N . CYS A 1 188 ? -41.276 -11.863 13.954 1.00 28.22 188 CYS A N 1
ATOM 1525 C CA . CYS A 1 188 ? -42.475 -12.706 13.955 1.00 28.22 188 CYS A CA 1
ATOM 1526 C C . CYS A 1 188 ? -42.963 -12.888 15.398 1.00 28.22 188 CYS A C 1
ATOM 1528 O O . CYS A 1 188 ? -42.624 -13.847 16.085 1.00 28.22 188 CYS A O 1
ATOM 1530 N N . ALA A 1 189 ? -43.706 -11.889 15.868 1.00 34.34 189 ALA A N 1
ATOM 1531 C CA . ALA A 1 189 ? -44.631 -12.016 16.981 1.00 34.34 189 ALA A CA 1
ATOM 1532 C C . ALA A 1 189 ? -46.010 -11.646 16.432 1.00 34.34 189 ALA A C 1
ATOM 1534 O O . ALA A 1 189 ? -46.279 -10.465 16.205 1.00 34.34 189 ALA A O 1
ATOM 1535 N N . LYS A 1 190 ? -46.806 -12.675 16.143 1.00 38.75 190 LYS A N 1
ATOM 1536 C CA . LYS A 1 190 ? -48.256 -12.804 16.330 1.00 38.75 190 LYS A CA 1
ATOM 1537 C C . LYS A 1 190 ? -48.695 -14.142 15.753 1.00 38.75 190 LYS A C 1
ATOM 1539 O O . LYS A 1 190 ? -48.228 -14.465 14.640 1.00 38.75 190 LYS A O 1
#

Radius of gyration: 21.32 Å; chains: 1; bounding box: 69×44×56 Å

InterPro domains:
  IPR001406 Pseudouridine synthase I, TruA [PTHR11142] (6-134)
  IPR020095 Pseudouridine synthase I, TruA, C-terminal [G3DSA:3.30.70.660] (1-129)
  IPR020097 Pseudouridine synthase I, TruA, alpha/beta domain [PF01416] (24-131)
  IPR020103 Pseudouridine synthase, catalytic domain superfamily [SSF55120] (2-137)

Foldseek 3Di:
DPPVCPLAAAEDAAQFDLVQLQLLQVLQAAWAQQLLLADDDPDDDDDRSTWHWHDWDWDDDQQKTKTKTKTLDDHHRNVVLSVQQSRCSRNVVDGSVVNVVSRVVSHNVSSVVRGDDDDCSQKDFDDFDDDVVVVDDPPPDDPDDDDPPDDDDPDDDPDPDPDDDDGITMMMGMHGYPPNPDDDPDDDDD

Organism: Pisum sativum (NCBI:txid3888)

Secondary structure (DSSP, 8-state):
--GGGTTTSEEE-S---HHHHHHHHHTT-EEEE-GGG----SS-----SEEEEEEEEEEEETTEEEEEEEES---TTHHHHHHHHHHHHHTTSS-TTHHHHHHHH--HHHHHTTPPPPPGGGEEEEEE---GGGTSPPTT--S-S---TT---S------TT--PPP-EEEEEEEEETT-----------

Sequence (190 aa):
MDPFQRHFAYHNMYKLNIAAMRDAAKYFIGKQNFSAFENASHNDRVTDPVKHIFRFDVKEMGALLQLEVEGSGFLYRQVRNMVALLLQVGKEAIPPDIVPHILASRDRRELAKYSFYLPPHGLCLVSIDYNESHLLPPPDCPAKSFAGEGFSKVWTLYKYNGKLLRLGWFCVMLLWLSQHFQVLKSGCAK